Protein AF-A0A959YQP0-F1 (afdb_monomer_lite)

Radius of gyration: 31.9 Å; chains: 1; bounding box: 75×79×86 Å

pLDDT: mean 74.89, std 21.53, range [28.58, 96.56]

Secondary structure (DSSP, 8-state):
-------HHHHHHHHHHHHHHHHHHHHHHHHHHHHHHHHHS-------------------------PPPPPHHHHHHHHHHH-SS-EEHHHHHHHHHHHHGGG-S-HHHHHHHHHHHHHIIIIIS--EEEEEPSSSS-EEEEE----PPPPP-------------------PPP-PPPP-----PPP----HHHHHHHHHHHHHHH-S-EEHHHHHHHHHHHTT--GGGHHHHHHHHHHHHHHHHHTS--EEEE--TT--S-EEEEGGGEETTEEPGGG-

Foldseek 3Di:
DDDDDDDPVRVVVVVVVVVVVVVVVVVVVVVVVVVVVVVPDDDDDDDDDDDDDDDYDDDDDDDPPPDPQDQLLVQVVVVQVVDVFWDFLVRSLVVSCVVPVVPDPDPVVSSVSNVVSVCCVCPVVVQWDWDADPDPRHITIHGDPPDPDDDDDDDDDDDDDDDDDDDDDDDDDDDDDDDDDDPPDPPDPDDLVVLLVLVVVVCVVVLAWDFLVRSLVSQCVVVVHDPVCSVVSSVSNVVSVCCCVPPVVQWDWDDDPPDPGITIHGPVQADVNHGPPRHD

Structure (mmCIF, N/CA/C/O backbone):
data_AF-A0A959YQP0-F1
#
_entry.id   AF-A0A959YQP0-F1
#
loop_
_atom_site.group_PDB
_atom_site.id
_atom_site.type_symbol
_atom_site.label_atom_id
_atom_site.label_alt_id
_atom_site.label_comp_id
_atom_site.label_asym_id
_atom_site.label_entity_id
_atom_site.label_seq_id
_atom_site.pdbx_PDB_ins_code
_atom_site.Cartn_x
_atom_site.Cartn_y
_atom_site.Cartn_z
_atom_site.occupancy
_atom_site.B_iso_or_equiv
_atom_site.auth_seq_id
_atom_site.auth_comp_id
_atom_site.auth_asym_id
_atom_site.auth_atom_id
_atom_site.pdbx_PDB_model_num
ATOM 1 N N . MET A 1 1 ? -4.388 -31.056 -8.919 1.00 46.09 1 MET A N 1
ATOM 2 C CA . MET A 1 1 ? -3.897 -31.351 -7.556 1.00 46.09 1 MET A CA 1
ATOM 3 C C . MET A 1 1 ? -2.930 -32.517 -7.639 1.00 46.09 1 MET A C 1
ATOM 5 O O . MET A 1 1 ? -3.345 -33.623 -7.968 1.00 46.09 1 MET A O 1
ATOM 9 N N . THR A 1 2 ? -1.643 -32.263 -7.439 1.00 54.06 2 THR A N 1
ATOM 10 C CA . THR A 1 2 ? -0.598 -33.292 -7.420 1.00 54.06 2 THR A CA 1
ATOM 11 C C . THR A 1 2 ? -0.693 -34.077 -6.112 1.00 54.06 2 THR A C 1
ATOM 13 O O . THR A 1 2 ? -0.576 -33.514 -5.028 1.00 54.06 2 THR A O 1
ATOM 16 N N . LYS A 1 3 ? -0.967 -35.384 -6.201 1.00 70.00 3 LYS A N 1
ATOM 17 C CA . LYS A 1 3 ? -0.985 -36.275 -5.035 1.00 70.00 3 LYS A CA 1
ATOM 18 C C . LYS A 1 3 ? 0.458 -36.620 -4.674 1.00 70.00 3 LYS A C 1
ATOM 20 O O . LYS A 1 3 ? 1.098 -37.394 -5.382 1.00 70.00 3 LYS A O 1
ATOM 25 N N . VAL A 1 4 ? 0.968 -36.032 -3.596 1.00 76.56 4 VAL A N 1
ATOM 26 C CA . VAL A 1 4 ? 2.280 -36.386 -3.040 1.00 76.56 4 VAL A CA 1
ATOM 27 C C . VAL A 1 4 ? 2.153 -37.760 -2.380 1.00 76.56 4 VAL A C 1
ATOM 29 O O . VAL A 1 4 ? 1.367 -37.933 -1.451 1.00 76.56 4 VAL A O 1
ATOM 32 N N . LYS A 1 5 ? 2.883 -38.757 -2.889 1.00 83.00 5 LYS A N 1
ATOM 33 C CA . LYS A 1 5 ? 2.964 -40.084 -2.265 1.00 83.00 5 LYS A CA 1
ATOM 34 C C . LYS A 1 5 ? 4.008 -40.027 -1.152 1.00 83.00 5 LYS A C 1
ATOM 36 O O . LYS A 1 5 ? 5.199 -39.989 -1.436 1.00 83.00 5 LYS A O 1
ATOM 41 N N . LEU A 1 6 ? 3.550 -39.991 0.095 1.00 81.56 6 LEU A N 1
ATOM 42 C CA . LEU A 1 6 ? 4.410 -40.086 1.274 1.00 81.56 6 LEU A CA 1
ATOM 43 C C . LEU A 1 6 ? 4.666 -41.557 1.606 1.00 81.56 6 LEU A C 1
ATOM 45 O O . LEU A 1 6 ? 3.765 -42.390 1.479 1.00 81.56 6 LEU A O 1
ATOM 49 N N . SER A 1 7 ? 5.880 -41.881 2.050 1.00 91.38 7 SER A N 1
ATOM 50 C CA . SER A 1 7 ? 6.143 -43.196 2.640 1.00 91.38 7 SER A CA 1
ATOM 51 C C . SER A 1 7 ? 5.429 -43.327 3.998 1.00 91.38 7 SER A C 1
ATOM 53 O O . SER A 1 7 ? 5.182 -42.311 4.655 1.00 91.38 7 SER A O 1
ATOM 55 N N . PRO A 1 8 ? 5.125 -44.550 4.477 1.00 90.81 8 PRO A N 1
ATOM 56 C CA . PRO A 1 8 ? 4.506 -44.745 5.793 1.00 90.81 8 PRO A CA 1
ATOM 57 C C . PRO A 1 8 ? 5.284 -44.080 6.938 1.00 90.81 8 PRO A C 1
ATOM 59 O O . PRO A 1 8 ? 4.688 -43.527 7.857 1.00 90.81 8 PRO A O 1
ATOM 62 N N . ARG A 1 9 ? 6.620 -44.062 6.845 1.00 88.69 9 ARG A N 1
ATOM 63 C CA . ARG A 1 9 ? 7.496 -43.395 7.816 1.00 88.69 9 ARG A CA 1
ATOM 64 C C . ARG A 1 9 ? 7.352 -41.872 7.779 1.00 88.69 9 ARG A C 1
ATOM 66 O O . ARG A 1 9 ? 7.184 -41.258 8.825 1.00 88.69 9 ARG A O 1
ATOM 73 N N . GLN A 1 10 ? 7.336 -41.274 6.587 1.00 89.50 10 GLN A N 1
ATOM 74 C CA . GLN A 1 10 ? 7.118 -39.830 6.427 1.00 89.50 10 GLN A CA 1
ATOM 75 C C . GLN A 1 10 ? 5.719 -39.406 6.891 1.00 89.50 10 GLN A C 1
ATOM 77 O O . GLN A 1 10 ? 5.557 -38.340 7.477 1.00 89.50 10 GLN A O 1
ATOM 82 N N . ALA A 1 11 ? 4.706 -40.246 6.661 1.00 88.19 11 ALA A N 1
ATOM 83 C CA . ALA A 1 11 ? 3.356 -40.006 7.157 1.00 88.19 11 ALA A CA 1
ATOM 84 C C . ALA A 1 11 ? 3.299 -40.039 8.695 1.00 88.19 11 ALA A C 1
ATOM 86 O O . ALA A 1 11 ? 2.650 -39.184 9.295 1.00 88.19 11 ALA A O 1
ATOM 87 N N . ALA A 1 12 ? 4.008 -40.975 9.334 1.00 89.50 12 ALA A N 1
ATOM 88 C CA . ALA A 1 12 ? 4.099 -41.051 10.791 1.00 89.50 12 ALA A CA 1
ATOM 89 C C . ALA A 1 12 ? 4.830 -39.839 11.398 1.00 89.50 12 ALA A C 1
ATOM 91 O O . ALA A 1 12 ? 4.347 -39.263 12.371 1.00 89.50 12 ALA A O 1
ATOM 92 N N . GLU A 1 13 ? 5.944 -39.408 10.797 1.00 89.31 13 GLU A N 1
ATOM 93 C CA . GLU A 1 13 ? 6.697 -38.219 11.228 1.00 89.31 13 GLU A CA 1
ATOM 94 C C . GLU A 1 13 ? 5.856 -36.938 11.102 1.00 89.31 13 GLU A C 1
ATOM 96 O O . GLU A 1 13 ? 5.793 -36.141 12.039 1.00 89.31 13 GLU A O 1
ATOM 101 N N . LEU A 1 14 ? 5.132 -36.769 9.990 1.00 91.00 14 LEU A N 1
ATOM 102 C CA . LEU A 1 14 ? 4.211 -35.643 9.808 1.00 91.00 14 LEU A CA 1
ATOM 103 C C . LEU A 1 14 ? 3.050 -35.670 10.803 1.00 91.00 14 LEU A C 1
ATOM 105 O O . LEU A 1 14 ? 2.670 -34.622 11.322 1.00 91.00 14 LEU A O 1
ATOM 109 N N . ASN A 1 15 ? 2.499 -36.850 11.090 1.00 90.81 15 ASN A N 1
ATOM 110 C CA . ASN A 1 15 ? 1.431 -36.988 12.074 1.00 90.81 15 ASN A CA 1
ATOM 111 C C . ASN A 1 15 ? 1.923 -36.612 13.481 1.00 90.81 15 ASN A C 1
ATOM 113 O O . ASN A 1 15 ? 1.236 -35.900 14.208 1.00 90.81 15 ASN A O 1
ATOM 117 N N . LEU A 1 16 ? 3.142 -37.017 13.845 1.00 92.38 16 LEU A N 1
ATOM 118 C CA . LEU A 1 16 ? 3.750 -36.667 15.128 1.00 92.38 16 LEU A CA 1
ATOM 119 C C . LEU A 1 16 ? 4.012 -35.157 15.242 1.00 92.38 16 LEU A C 1
ATOM 121 O O . LEU A 1 16 ? 3.693 -34.559 16.269 1.00 92.38 16 LEU A O 1
ATOM 125 N N . LEU A 1 17 ? 4.522 -34.522 14.180 1.00 92.06 17 LEU A N 1
ATOM 126 C CA . LEU A 1 17 ? 4.681 -33.063 14.124 1.00 92.06 17 LEU A CA 1
ATOM 127 C C . LEU A 1 17 ? 3.339 -32.340 14.277 1.00 92.06 17 LEU A C 1
ATOM 129 O O . LEU A 1 17 ? 3.237 -31.383 15.043 1.00 92.06 17 LEU A O 1
ATOM 133 N N . TYR A 1 18 ? 2.304 -32.816 13.586 1.00 92.12 18 TYR A N 1
ATOM 134 C CA . TYR A 1 18 ? 0.964 -32.244 13.665 1.00 92.12 18 TYR A CA 1
ATOM 135 C C . TYR A 1 18 ? 0.373 -32.346 15.077 1.00 92.12 18 TYR A C 1
ATOM 137 O O . TYR A 1 18 ? -0.152 -31.361 15.597 1.00 92.12 18 TYR A O 1
ATOM 145 N N . LEU A 1 19 ? 0.499 -33.508 15.723 1.00 92.69 19 LEU A N 1
ATOM 146 C CA . LEU A 1 19 ? 0.028 -33.714 17.094 1.00 92.69 19 LEU A CA 1
ATOM 147 C C . LEU A 1 19 ? 0.756 -32.806 18.095 1.00 92.69 19 LEU A C 1
ATOM 149 O O . LEU A 1 19 ? 0.105 -32.215 18.954 1.00 92.69 19 LEU A O 1
ATOM 153 N N . ASN A 1 20 ? 2.070 -32.633 17.946 1.00 94.19 20 ASN A N 1
ATOM 154 C CA . ASN A 1 20 ? 2.861 -31.745 18.801 1.00 94.19 20 ASN A CA 1
ATOM 155 C C . ASN A 1 20 ? 2.442 -30.271 18.631 1.00 94.19 20 ASN A C 1
ATOM 157 O O . ASN A 1 20 ? 2.230 -29.557 19.610 1.00 94.19 20 ASN A O 1
ATOM 161 N N . GLU A 1 21 ? 2.231 -29.811 17.394 1.00 91.44 21 GLU A N 1
ATOM 162 C CA . GLU A 1 21 ? 1.725 -28.453 17.154 1.00 91.44 21 GLU A CA 1
ATOM 163 C C . GLU A 1 21 ? 0.310 -28.249 17.716 1.00 91.44 21 GLU A C 1
ATOM 165 O O . GLU A 1 21 ? 0.031 -27.209 18.319 1.00 91.44 21 GLU A O 1
ATOM 170 N N . LEU A 1 22 ? -0.574 -29.247 17.608 1.00 91.75 22 LEU A N 1
ATOM 171 C CA . LEU A 1 22 ? -1.891 -29.194 18.249 1.00 91.75 22 LEU A CA 1
ATOM 172 C C . LEU A 1 22 ? -1.794 -29.089 19.775 1.00 91.75 22 LEU A C 1
ATOM 174 O O . LEU A 1 22 ? -2.575 -28.358 20.388 1.00 91.75 22 LEU A O 1
ATOM 178 N N . GLU A 1 23 ? -0.850 -29.791 20.397 1.00 92.75 23 GLU A N 1
ATOM 179 C CA . GLU A 1 23 ? -0.632 -29.734 21.840 1.00 92.75 23 GLU A CA 1
ATOM 180 C C . GLU A 1 23 ? -0.117 -28.360 22.288 1.00 92.75 23 GLU A C 1
ATOM 182 O O . GLU A 1 23 ? -0.675 -27.774 23.218 1.00 92.75 23 GLU A O 1
ATOM 187 N N . LYS A 1 24 ? 0.842 -27.772 21.561 1.00 93.44 24 LYS A N 1
ATOM 188 C CA . LYS A 1 24 ? 1.303 -26.393 21.803 1.00 93.44 24 LYS A CA 1
ATOM 189 C C . LYS A 1 24 ? 0.168 -25.377 21.684 1.00 93.44 24 LYS A C 1
ATOM 191 O O . LYS A 1 24 ? 0.074 -24.455 22.494 1.00 93.44 24 LYS A O 1
ATOM 196 N N . ILE A 1 25 ? -0.703 -25.531 20.683 1.00 90.12 25 ILE A N 1
ATOM 197 C CA . ILE A 1 25 ? -1.878 -24.665 20.512 1.00 90.12 25 ILE A CA 1
ATOM 198 C C . ILE A 1 25 ? -2.820 -24.805 21.713 1.00 90.12 25 ILE A C 1
ATOM 200 O O . ILE A 1 25 ? -3.291 -23.792 22.233 1.00 90.12 25 ILE A O 1
ATOM 204 N N . ARG A 1 26 ? -3.062 -26.031 22.194 1.00 89.50 26 ARG A N 1
ATOM 205 C CA . ARG A 1 26 ? -3.888 -26.274 23.388 1.00 89.50 26 ARG A CA 1
ATOM 206 C C . ARG A 1 26 ? -3.289 -25.632 24.637 1.00 89.50 26 ARG A C 1
ATOM 208 O O . ARG A 1 26 ? -4.017 -24.933 25.339 1.00 89.50 26 ARG A O 1
ATOM 215 N N . GLN A 1 27 ? -1.988 -25.789 24.875 1.00 92.75 27 GLN A N 1
ATOM 216 C CA . GLN A 1 27 ? -1.296 -25.170 26.013 1.00 92.75 27 GLN A CA 1
ATOM 217 C C . GLN A 1 27 ? -1.427 -23.642 25.986 1.00 92.75 27 GLN A C 1
ATOM 219 O O . GLN A 1 27 ? -1.934 -23.051 26.938 1.00 92.75 27 GLN A O 1
ATOM 224 N N . ARG A 1 28 ? -1.116 -23.011 24.847 1.00 88.25 28 ARG A N 1
ATOM 225 C CA . ARG A 1 28 ? -1.279 -21.557 24.673 1.00 88.25 28 ARG A CA 1
ATOM 226 C C . ARG A 1 28 ? -2.721 -21.102 24.873 1.00 88.25 28 ARG A C 1
ATOM 228 O O . ARG A 1 28 ? -2.964 -20.051 25.457 1.00 88.25 28 ARG A O 1
ATOM 235 N N . SER A 1 29 ? -3.696 -21.878 24.398 1.00 88.75 29 SER A N 1
ATOM 236 C CA . SER A 1 29 ? -5.109 -21.544 24.598 1.00 88.75 29 SER A CA 1
ATOM 237 C C . SER A 1 29 ? -5.511 -21.589 26.076 1.00 88.75 29 SER A C 1
ATOM 239 O O . SER A 1 29 ? -6.259 -20.722 26.524 1.00 88.75 29 SER A O 1
ATOM 241 N N . ALA A 1 30 ? -4.973 -22.538 26.848 1.00 90.12 30 ALA A N 1
ATOM 242 C CA . ALA A 1 30 ? -5.218 -22.639 28.283 1.00 90.12 30 ALA A CA 1
ATOM 243 C C . ALA A 1 30 ? -4.594 -21.464 29.053 1.00 90.12 30 ALA A C 1
ATOM 245 O O . ALA A 1 30 ? -5.257 -20.888 29.915 1.00 90.12 30 ALA A O 1
ATOM 246 N N . GLU A 1 31 ? -3.373 -21.055 28.697 1.00 90.06 31 GLU A N 1
ATOM 247 C CA . GLU A 1 31 ? -2.713 -19.867 29.261 1.00 90.06 31 GLU A CA 1
ATOM 248 C C . GLU A 1 31 ? -3.530 -18.594 29.014 1.00 90.06 31 GLU A C 1
ATOM 250 O O . GLU A 1 31 ? -3.776 -17.818 29.935 1.00 90.06 31 GLU A O 1
ATOM 255 N N . ILE A 1 32 ? -4.020 -18.402 27.785 1.00 87.31 32 ILE A N 1
ATOM 256 C CA . ILE A 1 32 ? -4.859 -17.249 27.434 1.00 87.31 32 ILE A CA 1
ATOM 257 C C . ILE A 1 32 ? -6.153 -17.251 28.256 1.00 87.31 32 ILE A C 1
ATOM 259 O O . ILE A 1 32 ? -6.549 -16.207 28.767 1.00 87.31 32 ILE A O 1
ATOM 263 N N . ILE A 1 33 ? -6.806 -18.406 28.419 1.00 89.88 33 ILE A N 1
ATOM 264 C CA . ILE A 1 33 ? -8.021 -18.520 29.240 1.00 89.88 33 ILE A CA 1
ATOM 265 C C . ILE A 1 33 ? -7.721 -18.204 30.710 1.00 89.88 33 ILE A C 1
ATOM 267 O O . ILE A 1 33 ? -8.518 -17.524 31.353 1.00 89.88 33 ILE A O 1
ATOM 271 N N . ALA A 1 34 ? -6.588 -18.664 31.246 1.00 89.31 34 ALA A N 1
ATOM 272 C CA . ALA A 1 34 ? -6.176 -18.357 32.613 1.00 89.31 34 ALA A CA 1
ATOM 273 C C . ALA A 1 34 ? -5.939 -16.849 32.810 1.00 89.31 34 ALA A C 1
ATOM 275 O O . ALA A 1 34 ? -6.445 -16.276 33.773 1.00 89.31 34 ALA A O 1
ATOM 276 N N . LEU A 1 35 ? -5.259 -16.192 31.864 1.00 87.75 35 LEU A N 1
ATOM 277 C CA . LEU A 1 35 ? -5.059 -14.740 31.877 1.00 87.75 35 LEU A CA 1
ATOM 278 C C . LEU A 1 35 ? -6.383 -13.975 31.785 1.00 87.75 35 LEU A C 1
ATOM 280 O O . LEU A 1 35 ? -6.577 -12.997 32.500 1.00 87.75 35 LEU A O 1
ATOM 284 N N . LEU A 1 36 ? -7.313 -14.429 30.942 1.00 83.88 36 LEU A N 1
ATOM 285 C CA . LEU A 1 36 ? -8.637 -13.817 30.839 1.00 83.88 36 LEU A CA 1
ATOM 286 C C . LEU A 1 36 ? -9.432 -13.966 32.138 1.00 83.88 36 LEU A C 1
ATOM 288 O O . LEU A 1 36 ? -10.041 -12.998 32.569 1.00 83.88 36 LEU A O 1
ATOM 292 N N . LYS A 1 37 ? -9.379 -15.128 32.800 1.00 86.69 37 LYS A N 1
ATOM 293 C CA . LYS A 1 37 ? -10.016 -15.324 34.112 1.00 86.69 37 LYS A CA 1
ATOM 294 C C . LYS A 1 37 ? -9.414 -14.437 35.199 1.00 86.69 37 LYS A C 1
ATOM 296 O O . LYS A 1 37 ? -10.161 -13.925 36.021 1.00 86.69 37 LYS A O 1
ATOM 301 N N . ALA A 1 38 ? -8.096 -14.241 35.195 1.00 83.69 38 ALA A N 1
ATOM 302 C CA . ALA A 1 38 ? -7.434 -13.334 36.132 1.00 83.69 38 ALA A CA 1
ATOM 303 C C . ALA A 1 38 ? -7.852 -11.868 35.920 1.00 83.69 38 ALA A C 1
ATOM 305 O O . ALA A 1 38 ? -7.917 -11.104 36.874 1.00 83.69 38 ALA A O 1
ATOM 306 N N . LEU A 1 39 ? -8.165 -11.481 34.680 1.00 80.50 39 LEU A N 1
ATOM 307 C CA . LEU A 1 39 ? -8.669 -10.144 34.351 1.00 80.50 39 LEU A CA 1
ATOM 308 C C . LEU A 1 39 ? -10.169 -9.963 34.640 1.00 80.50 39 LEU A C 1
ATOM 310 O O . LEU A 1 39 ? -10.617 -8.828 34.766 1.00 80.50 39 LEU A O 1
ATOM 314 N N . ASP A 1 40 ? -10.932 -11.057 34.705 1.00 69.00 40 ASP A N 1
ATOM 315 C CA . ASP A 1 40 ? -12.388 -11.062 34.922 1.00 69.00 40 ASP A CA 1
ATOM 316 C C . ASP A 1 40 ? -12.770 -11.244 36.404 1.00 69.00 40 ASP A C 1
ATOM 318 O O . ASP A 1 40 ? -13.951 -11.224 36.749 1.00 69.00 40 ASP A O 1
ATOM 322 N N . GLN A 1 41 ? -11.790 -11.410 37.302 1.00 60.47 41 GLN A N 1
ATOM 323 C CA . GLN A 1 41 ? -12.034 -11.307 38.740 1.00 60.47 41 GLN A CA 1
ATOM 324 C C . GLN A 1 41 ? -12.187 -9.823 39.124 1.00 60.47 41 GLN A C 1
ATOM 326 O O . GLN A 1 41 ? -11.233 -9.058 38.958 1.00 60.47 41 GLN A O 1
ATOM 331 N N . PRO A 1 42 ? -13.356 -9.384 39.634 1.00 51.00 42 PRO A N 1
ATOM 332 C CA . PRO A 1 42 ? -13.461 -8.084 40.280 1.00 51.00 42 PRO A CA 1
ATOM 333 C C . PRO A 1 42 ? -12.549 -8.102 41.509 1.00 51.00 42 PRO A C 1
ATOM 335 O O . PRO A 1 42 ? -12.660 -8.989 42.352 1.00 51.00 42 PRO A O 1
ATOM 338 N N . GLY A 1 43 ? -11.602 -7.166 41.566 1.00 47.97 43 GLY A N 1
ATOM 339 C CA . GLY A 1 43 ? -10.727 -7.008 42.719 1.00 47.97 43 GLY A CA 1
ATOM 340 C C . GLY A 1 43 ? -11.532 -6.544 43.924 1.00 47.97 43 GLY A C 1
ATOM 341 O O . GLY A 1 43 ? -11.811 -5.353 44.034 1.00 47.97 43 GLY A O 1
ATOM 342 N N . ASP A 1 44 ? -11.882 -7.482 44.798 1.00 41.16 44 ASP A N 1
ATOM 343 C CA . ASP A 1 44 ? -12.169 -7.200 46.199 1.00 41.16 44 ASP A CA 1
ATOM 344 C C . ASP A 1 44 ? -10.886 -7.397 47.017 1.00 41.16 44 ASP A C 1
ATOM 346 O O . ASP A 1 44 ? -10.122 -8.343 46.813 1.00 41.16 44 ASP A O 1
ATOM 350 N N . ASP A 1 45 ? -10.701 -6.458 47.940 1.00 41.78 45 ASP A N 1
ATOM 351 C CA . ASP A 1 45 ? -9.779 -6.448 49.073 1.00 41.78 45 ASP A CA 1
ATOM 352 C C . ASP A 1 45 ? -8.287 -6.189 48.814 1.00 41.78 45 ASP A C 1
ATOM 354 O O . ASP A 1 45 ? -7.452 -7.086 48.751 1.00 41.78 45 ASP A O 1
ATOM 358 N N . GLN A 1 46 ? -7.935 -4.899 48.863 1.00 37.47 46 GLN A N 1
ATOM 359 C CA . GLN A 1 46 ? -6.964 -4.422 49.858 1.00 37.47 46 GLN A CA 1
ATOM 360 C C . GLN A 1 46 ? -7.325 -2.992 50.293 1.00 37.47 46 GLN A C 1
ATOM 362 O O . GLN A 1 46 ? -6.857 -1.997 49.742 1.00 37.47 46 GLN A O 1
ATOM 367 N N . ALA A 1 47 ? -8.197 -2.910 51.298 1.00 41.94 47 ALA A N 1
ATOM 368 C CA . ALA A 1 47 ? -8.412 -1.728 52.117 1.00 41.94 47 ALA A CA 1
ATOM 369 C C . ALA A 1 47 ? -7.950 -2.046 53.543 1.00 41.94 47 ALA A C 1
ATOM 371 O O . ALA A 1 47 ? -8.578 -2.851 54.213 1.00 41.94 47 ALA A O 1
ATOM 372 N N . GLU A 1 48 ? -6.849 -1.425 53.970 1.00 36.69 48 GLU A N 1
ATOM 373 C CA . GLU A 1 48 ? -6.394 -1.202 55.355 1.00 36.69 48 GLU A CA 1
ATOM 374 C C . GLU A 1 48 ? -5.012 -0.520 55.248 1.00 36.69 48 GLU A C 1
ATOM 376 O O . GLU A 1 48 ? -4.186 -0.951 54.455 1.00 36.69 48 GLU A O 1
ATOM 381 N N . SER A 1 49 ? -4.607 0.520 55.976 1.00 39.28 49 SER A N 1
ATOM 382 C CA . SER A 1 49 ? -5.202 1.458 56.934 1.00 39.28 49 SER A CA 1
ATOM 383 C C . SER A 1 49 ? -4.117 2.520 57.272 1.00 39.28 49 SER A C 1
ATOM 385 O O . SER A 1 49 ? -2.979 2.377 56.829 1.00 39.28 49 SER A O 1
ATOM 387 N N . LEU A 1 50 ? -4.474 3.520 58.105 1.00 33.91 50 LEU A N 1
ATOM 388 C CA . LEU A 1 50 ? -3.678 4.601 58.755 1.00 33.91 50 LEU A CA 1
ATOM 389 C C . LEU A 1 50 ? -3.660 5.959 58.006 1.00 33.91 50 LEU A C 1
ATOM 391 O O . LEU A 1 50 ? -2.982 6.116 57.001 1.00 33.91 50 LEU A O 1
ATOM 395 N N . ALA A 1 51 ? -4.529 6.934 58.342 1.00 35.94 51 ALA A N 1
ATOM 396 C CA . ALA A 1 51 ? -4.510 7.850 59.516 1.00 35.94 51 ALA A CA 1
ATOM 397 C C . ALA A 1 51 ? -3.271 8.784 59.508 1.00 35.94 51 ALA A C 1
ATOM 399 O O . ALA A 1 51 ? -2.169 8.289 59.352 1.00 35.94 51 ALA A O 1
ATOM 400 N N . GLN A 1 52 ? -3.303 10.113 59.696 1.00 37.44 52 GLN A N 1
ATOM 401 C CA . GLN A 1 52 ? -4.277 11.086 60.214 1.00 37.44 52 GLN A CA 1
ATOM 402 C C . GLN A 1 52 ? -3.775 12.525 59.888 1.00 37.44 52 GLN A C 1
ATOM 404 O O . GLN A 1 52 ? -2.573 12.729 59.797 1.00 37.44 52 GLN A O 1
ATOM 409 N N . LYS A 1 53 ? -4.726 13.475 59.777 1.00 36.03 53 LYS A N 1
ATOM 410 C CA . LYS A 1 53 ? -4.720 14.929 60.114 1.00 36.03 53 LYS A CA 1
ATOM 411 C C . LYS A 1 53 ? -3.479 15.820 59.865 1.00 36.03 53 LYS A C 1
ATOM 413 O O . LYS A 1 53 ? -2.440 15.609 60.465 1.00 36.03 53 LYS A O 1
ATOM 418 N N . ASP A 1 54 ? -3.695 16.948 59.171 1.00 31.97 54 ASP A N 1
ATOM 419 C CA . ASP A 1 54 ? -3.793 18.276 59.819 1.00 31.97 54 ASP A CA 1
ATOM 420 C C . ASP A 1 54 ? -4.408 19.354 58.895 1.00 31.97 54 ASP A C 1
ATOM 422 O O . ASP A 1 54 ? -4.407 19.234 57.670 1.00 31.97 54 ASP A O 1
ATOM 426 N N . GLU A 1 55 ? -5.043 20.357 59.511 1.00 34.81 55 GLU A N 1
ATOM 427 C CA . GLU A 1 55 ? -5.955 21.351 58.923 1.00 34.81 55 GLU A CA 1
ATOM 428 C C . GLU A 1 55 ? -5.283 22.597 58.295 1.00 34.81 55 GLU A C 1
ATOM 430 O O . GLU A 1 55 ? -4.462 23.239 58.936 1.00 34.81 55 GLU A O 1
ATOM 435 N N . LYS A 1 56 ? -5.849 23.020 57.141 1.00 35.09 56 LYS A N 1
ATOM 436 C CA . LYS A 1 56 ? -6.169 24.406 56.678 1.00 35.09 56 LYS A CA 1
ATOM 437 C C . LYS A 1 56 ? -5.046 25.447 56.441 1.00 35.09 56 LYS A C 1
ATOM 439 O O . LYS A 1 56 ? -3.986 25.387 57.041 1.00 35.09 56 LYS A O 1
ATOM 444 N N . PRO A 1 57 ? -5.361 26.570 55.751 1.00 49.09 57 PRO A N 1
ATOM 445 C CA . PRO A 1 57 ? -6.221 26.767 54.568 1.00 49.09 57 PRO A CA 1
ATOM 446 C C . PRO A 1 57 ? -5.497 27.619 53.491 1.00 49.09 57 PRO A C 1
ATOM 448 O O . PRO A 1 57 ? -4.549 28.312 53.826 1.00 49.09 57 PRO A O 1
ATOM 451 N N . SER A 1 58 ? -5.960 27.647 52.234 1.00 28.58 58 SER A N 1
ATOM 452 C CA . SER A 1 58 ? -5.934 28.841 51.352 1.00 28.58 58 SER A CA 1
ATOM 453 C C . SER A 1 58 ? -6.184 28.462 49.890 1.00 28.58 58 SER A C 1
ATOM 455 O O . SER A 1 58 ? -5.654 27.477 49.397 1.00 28.58 58 SER A O 1
ATOM 457 N N . GLU A 1 59 ? -6.950 29.330 49.235 1.00 35.69 59 GLU A N 1
ATOM 458 C CA . GLU A 1 59 ? -7.079 29.534 47.793 1.00 35.69 59 GLU A CA 1
ATOM 459 C C . GLU A 1 59 ? -7.884 28.537 46.950 1.00 35.69 59 GLU A C 1
ATOM 461 O O . GLU A 1 59 ? -7.588 27.364 46.754 1.00 35.69 59 GLU A O 1
ATOM 466 N N . THR A 1 60 ? -8.955 29.117 46.415 1.00 37.19 60 THR A N 1
ATOM 467 C CA . THR A 1 60 ? -9.873 28.661 45.383 1.00 37.19 60 THR A CA 1
ATOM 468 C C . THR A 1 60 ? -9.116 28.274 44.110 1.00 37.19 60 THR A C 1
ATOM 470 O O . THR A 1 60 ? -9.082 29.015 43.131 1.00 37.19 60 THR A O 1
ATOM 473 N N . GLU A 1 61 ? -8.504 27.097 44.109 1.00 35.91 61 GLU A N 1
ATOM 474 C CA . GLU A 1 61 ? -7.980 26.479 42.902 1.00 35.91 61 GLU A CA 1
ATOM 475 C C . GLU A 1 61 ? -9.070 25.588 42.303 1.00 35.91 61 GLU A C 1
ATOM 477 O O . GLU A 1 61 ? -9.617 24.689 42.946 1.00 35.91 61 GLU A O 1
ATOM 482 N N . ILE A 1 62 ? -9.444 25.904 41.064 1.00 39.53 62 ILE A N 1
ATOM 483 C CA . ILE A 1 62 ? -10.366 25.127 40.242 1.00 39.53 62 ILE A CA 1
ATOM 484 C C . ILE A 1 62 ? -9.845 23.690 40.227 1.00 39.53 62 ILE A C 1
ATOM 486 O O . ILE A 1 62 ? -8.829 23.406 39.595 1.00 39.53 62 ILE A O 1
ATOM 490 N N . GLN A 1 63 ? -10.526 22.793 40.944 1.00 33.47 63 GLN A N 1
ATOM 491 C CA . GLN A 1 63 ? -10.225 21.370 40.922 1.00 33.47 63 GLN A CA 1
ATOM 492 C C . GLN A 1 63 ? -10.396 20.869 39.482 1.00 33.47 63 GLN A C 1
ATOM 494 O O . GLN A 1 63 ? -11.509 20.578 39.039 1.00 33.47 63 GLN A O 1
ATOM 499 N N . GLU A 1 64 ? -9.285 20.744 38.748 1.00 44.88 64 GLU A N 1
ATOM 500 C CA . GLU A 1 64 ? -9.149 19.734 37.703 1.00 44.88 64 GLU A CA 1
ATOM 501 C C . GLU A 1 64 ? -9.404 18.392 38.397 1.00 44.88 64 GLU A C 1
ATOM 503 O O . GLU A 1 64 ? -8.500 17.769 38.957 1.00 44.88 64 GLU A O 1
ATOM 508 N N . GLN A 1 65 ? -10.670 17.963 38.416 1.00 40.44 65 GLN A N 1
ATOM 509 C CA . GLN A 1 65 ? -11.013 16.583 38.705 1.00 40.44 65 GLN A CA 1
ATOM 510 C C . GLN A 1 65 ? -10.161 15.734 37.762 1.00 40.44 65 GLN A C 1
ATOM 512 O O . GLN A 1 65 ? -10.395 15.723 36.549 1.00 40.44 65 GLN A O 1
ATOM 517 N N . LYS A 1 66 ? -9.160 15.042 38.320 1.00 44.22 66 LYS A N 1
ATOM 518 C CA . LYS A 1 66 ? -8.452 13.936 37.671 1.00 44.22 66 LYS A CA 1
ATOM 519 C C . LYS A 1 66 ? -9.467 12.819 37.445 1.00 44.22 66 LYS A C 1
ATOM 521 O O . LYS A 1 66 ? -9.506 11.828 38.162 1.00 44.22 66 LYS A O 1
ATOM 526 N N . THR A 1 67 ? -10.349 13.034 36.481 1.00 52.72 67 THR A N 1
ATOM 527 C CA . THR A 1 67 ? -11.205 12.000 35.935 1.00 52.72 67 THR A CA 1
ATOM 528 C C . THR A 1 67 ? -10.287 11.086 35.151 1.00 52.72 67 THR A C 1
ATOM 530 O O . THR A 1 67 ? -9.562 11.528 34.254 1.00 52.72 67 THR A O 1
ATOM 533 N N . GLU A 1 68 ? -10.253 9.816 35.544 1.00 58.88 68 GLU A N 1
ATOM 534 C CA . GLU A 1 68 ? -9.622 8.788 34.732 1.00 58.88 68 GLU A CA 1
ATOM 535 C C . GLU A 1 68 ? -10.123 8.918 33.290 1.00 58.88 68 GLU A C 1
ATOM 537 O O . GLU A 1 68 ? -11.302 9.226 33.063 1.00 58.88 68 GLU A O 1
ATOM 542 N N . PRO A 1 69 ? -9.238 8.743 32.298 1.00 64.06 69 PRO A N 1
ATOM 543 C CA . PRO A 1 69 ? -9.629 8.924 30.917 1.00 64.06 69 PRO A CA 1
ATOM 544 C C . PRO A 1 69 ? -10.763 7.938 30.584 1.00 64.06 69 PRO A C 1
ATOM 546 O O . PRO A 1 69 ? -10.596 6.728 30.776 1.00 64.06 69 PRO A O 1
ATOM 549 N N . PRO A 1 70 ? -11.919 8.420 30.088 1.00 72.75 70 PRO A N 1
ATOM 550 C CA . PRO A 1 70 ? -13.056 7.559 29.806 1.00 72.75 70 PRO A CA 1
ATOM 551 C C . PRO A 1 70 ? -12.674 6.511 28.763 1.00 72.75 70 PRO A C 1
ATOM 553 O O . PRO A 1 70 ? -11.877 6.766 27.852 1.00 72.75 70 PRO A O 1
ATOM 556 N N . LYS A 1 71 ? -13.287 5.326 28.849 1.00 83.69 71 LYS A N 1
ATOM 557 C CA . LYS A 1 71 ? -13.079 4.275 27.848 1.00 83.69 71 LYS A CA 1
ATOM 558 C C . LYS A 1 71 ? -13.385 4.840 26.460 1.00 83.69 71 LYS A C 1
ATOM 560 O O . LYS A 1 71 ? -14.393 5.515 26.253 1.00 83.69 71 LYS A O 1
ATOM 565 N N . TRP A 1 72 ? -12.546 4.503 25.476 1.00 85.38 72 TRP A N 1
ATOM 566 C CA . TRP A 1 72 ? -12.661 5.015 24.103 1.00 85.38 72 TRP A CA 1
ATOM 567 C C . TRP A 1 72 ? -14.082 4.933 23.529 1.00 85.38 72 TRP A C 1
ATOM 569 O O . TRP A 1 72 ? -14.518 5.858 22.851 1.00 85.38 72 TRP A O 1
ATOM 579 N N . GLY A 1 73 ? -14.816 3.851 23.811 1.00 84.69 73 GLY A N 1
ATOM 580 C CA . GLY A 1 73 ? -16.194 3.681 23.347 1.00 84.69 73 GLY A CA 1
ATOM 581 C C . GLY A 1 73 ? -17.158 4.752 23.871 1.00 84.69 73 GLY A C 1
ATOM 582 O O . GLY A 1 73 ? -17.929 5.309 23.094 1.00 84.69 73 GLY A O 1
ATOM 583 N N . GLU A 1 74 ? -17.087 5.076 25.161 1.00 85.25 74 GLU A N 1
ATOM 584 C CA . GLU A 1 74 ? -17.926 6.102 25.797 1.00 85.25 74 GLU A CA 1
ATOM 585 C C . GLU A 1 74 ? -17.579 7.489 25.265 1.00 85.25 74 GLU A C 1
ATOM 587 O O . GLU A 1 74 ? -18.465 8.262 24.896 1.00 85.25 74 GLU A O 1
ATOM 592 N N . TYR A 1 75 ? -16.281 7.763 25.123 1.00 87.75 75 TYR A N 1
ATOM 593 C CA . TYR A 1 75 ? -15.808 9.024 24.573 1.00 87.75 75 TYR A CA 1
ATOM 594 C C . TYR A 1 75 ? -16.281 9.256 23.134 1.00 87.75 75 TYR A C 1
ATOM 596 O O . TYR A 1 75 ? -16.762 10.337 22.801 1.00 87.75 75 TYR A O 1
ATOM 604 N N . ILE A 1 76 ? -16.181 8.237 22.273 1.00 86.44 76 ILE A N 1
ATOM 605 C CA . ILE A 1 76 ? -16.648 8.321 20.883 1.00 86.44 76 ILE A CA 1
ATOM 606 C C . ILE A 1 76 ? -18.143 8.644 20.847 1.00 86.44 76 ILE A C 1
ATOM 608 O O . ILE A 1 76 ? -18.555 9.512 20.080 1.00 86.44 76 ILE A O 1
ATOM 612 N N . MET A 1 77 ? -18.949 7.977 21.677 1.00 87.31 77 MET A N 1
ATOM 613 C CA . MET A 1 77 ? -20.392 8.214 21.732 1.00 87.31 77 MET A CA 1
ATOM 614 C C . MET A 1 77 ? -20.719 9.624 22.223 1.00 87.31 77 MET A C 1
ATOM 616 O O . MET A 1 77 ? -21.527 10.306 21.595 1.00 87.31 77 MET A O 1
ATOM 620 N N . LYS A 1 78 ? -20.052 10.098 23.283 1.00 87.56 78 LYS A N 1
ATOM 621 C CA . LYS A 1 78 ? -20.182 11.478 23.772 1.00 87.56 78 LYS A CA 1
ATOM 622 C C . LYS A 1 78 ? -19.842 12.487 22.673 1.00 87.56 78 LYS A C 1
ATOM 624 O O . LYS A 1 78 ? -20.662 13.337 22.338 1.00 87.56 78 LYS A O 1
ATOM 629 N N . LEU A 1 79 ? -18.681 12.330 22.039 1.00 87.69 79 LEU A N 1
ATOM 630 C CA . LEU A 1 79 ? -18.203 13.237 20.998 1.00 87.69 79 LEU A CA 1
ATOM 631 C C . LEU A 1 79 ? -19.126 13.260 19.771 1.00 87.69 79 LEU A C 1
ATOM 633 O O . LEU A 1 79 ? -19.334 14.320 19.181 1.00 87.69 79 LEU A O 1
ATOM 637 N N . LEU A 1 80 ? -19.661 12.108 19.355 1.00 86.50 80 LEU A N 1
ATOM 638 C CA . LEU A 1 80 ? -20.589 12.032 18.225 1.00 86.50 80 LEU A CA 1
ATOM 639 C C . LEU A 1 80 ? -21.993 12.550 18.579 1.00 86.50 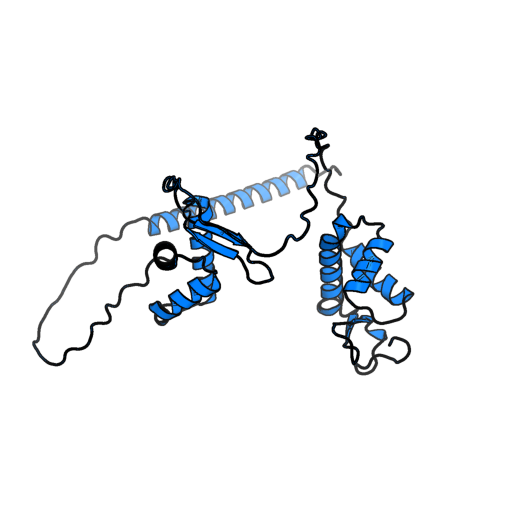80 LEU A C 1
ATOM 641 O O . LEU A 1 80 ? -22.660 13.075 17.692 1.00 86.50 80 LEU A O 1
ATOM 645 N N . ASN A 1 81 ? -22.427 12.448 19.840 1.00 85.38 81 ASN A N 1
ATOM 646 C CA . ASN A 1 81 ? -23.670 13.065 20.319 1.00 85.38 81 ASN A CA 1
ATOM 647 C C . ASN A 1 81 ? -23.556 14.597 20.332 1.00 85.38 81 ASN A C 1
ATOM 649 O O . ASN A 1 81 ? -24.443 15.292 19.842 1.00 85.38 81 ASN A O 1
ATOM 653 N N . GLU A 1 82 ? -22.440 15.129 20.835 1.00 83.81 82 GLU A N 1
ATOM 654 C CA . GLU A 1 82 ? -22.173 16.573 20.861 1.00 83.81 82 GLU A CA 1
ATOM 655 C C . GLU A 1 82 ? -22.004 17.145 19.449 1.00 83.81 82 GLU A C 1
ATOM 657 O O . GLU A 1 82 ? -22.475 18.239 19.123 1.00 83.81 82 GLU A O 1
ATOM 662 N N . ARG A 1 83 ? -21.331 16.399 18.569 1.00 77.00 83 ARG A N 1
ATOM 663 C CA . ARG A 1 83 ? -21.107 16.803 17.184 1.00 77.00 83 ARG A CA 1
ATOM 664 C C . ARG A 1 83 ? -22.185 16.198 16.296 1.00 77.00 83 ARG A C 1
ATOM 666 O O . ARG A 1 83 ? -21.986 15.156 15.688 1.00 77.00 83 ARG A O 1
ATOM 673 N N . GLN A 1 84 ? -23.249 16.964 16.052 1.00 68.06 84 GLN A N 1
ATOM 674 C CA . GLN A 1 84 ? -24.287 16.660 15.043 1.00 68.06 84 GLN A CA 1
ATOM 675 C C . GLN A 1 84 ? -23.741 16.400 13.615 1.00 68.06 84 GLN A C 1
ATOM 677 O O . GLN A 1 84 ? -24.477 16.017 12.705 1.00 68.06 84 GLN A O 1
ATOM 682 N N . ARG A 1 85 ? -22.444 16.636 13.374 1.00 77.38 85 ARG A N 1
ATOM 683 C CA . ARG A 1 85 ? -21.744 16.373 12.114 1.00 77.38 85 ARG A CA 1
ATOM 684 C C . ARG A 1 85 ? -20.786 15.203 12.278 1.00 77.38 85 ARG A C 1
ATOM 686 O O . ARG A 1 85 ? -20.023 15.153 13.233 1.00 77.38 85 ARG A O 1
ATOM 693 N N . GLY A 1 86 ? -20.737 14.345 11.261 1.00 82.81 86 GLY A N 1
ATOM 694 C CA . GLY A 1 86 ? -19.809 13.216 11.251 1.00 82.81 86 GLY A CA 1
ATOM 695 C C . GLY A 1 86 ? -18.340 13.597 11.407 1.00 82.81 86 GLY A C 1
ATOM 696 O O . GLY A 1 86 ? -17.874 14.591 10.842 1.00 82.81 86 GLY A O 1
ATOM 697 N N . VAL A 1 87 ? -17.615 12.756 12.137 1.00 87.12 87 VAL A N 1
ATOM 698 C CA . VAL A 1 87 ? -16.250 12.996 12.607 1.00 87.12 87 VAL A CA 1
ATOM 699 C C . VAL A 1 87 ? -15.314 11.919 12.055 1.00 87.12 87 VAL A C 1
ATOM 701 O O . VAL A 1 87 ? -15.682 10.758 11.906 1.00 87.12 87 VAL A O 1
ATOM 704 N N . THR A 1 88 ? -14.088 12.296 11.702 1.00 87.56 88 THR A N 1
ATOM 705 C CA . THR A 1 88 ? -13.055 11.351 11.232 1.00 87.56 88 THR A CA 1
ATOM 706 C C . THR A 1 88 ? -12.251 10.768 12.393 1.00 87.56 88 THR A C 1
ATOM 708 O O . THR A 1 88 ? -12.091 11.431 13.414 1.00 87.56 88 THR A O 1
ATOM 711 N N . VAL A 1 89 ? -11.638 9.590 12.209 1.00 86.69 89 VAL A N 1
ATOM 712 C CA . VAL A 1 89 ? -10.760 8.957 13.224 1.00 86.69 89 VAL A CA 1
ATOM 713 C C . VAL A 1 89 ? -9.715 9.933 13.766 1.00 86.69 89 VAL A C 1
ATOM 715 O O . VAL A 1 89 ? -9.540 10.059 14.971 1.00 86.69 89 VAL A O 1
ATOM 718 N N . SER A 1 90 ? -9.051 10.682 12.880 1.00 85.81 90 SER A N 1
ATOM 719 C CA . SER A 1 90 ? -8.033 11.653 13.289 1.00 85.81 90 SER A CA 1
ATOM 720 C C . SER A 1 90 ? -8.594 12.800 14.127 1.00 85.81 90 SER A C 1
ATOM 722 O O . SER A 1 90 ? -7.876 13.335 14.961 1.00 85.81 90 SER A O 1
ATOM 724 N N . GLN A 1 91 ? -9.844 13.208 13.902 1.00 86.75 91 GLN A N 1
ATOM 725 C CA . GLN A 1 91 ? -10.487 14.239 14.717 1.00 86.75 91 GLN A CA 1
ATOM 726 C C . GLN A 1 91 ? -10.867 13.694 16.092 1.00 86.75 91 GLN A C 1
ATOM 728 O O . GLN A 1 91 ? -10.613 14.379 17.072 1.00 86.75 91 GLN A O 1
ATOM 733 N N . ILE A 1 92 ? -11.388 12.464 16.163 1.00 87.06 92 ILE A N 1
ATOM 734 C CA . ILE A 1 92 ? -11.682 11.787 17.435 1.00 87.06 92 ILE A CA 1
ATOM 735 C C . ILE A 1 92 ? -10.401 11.674 18.267 1.00 87.06 92 ILE A C 1
ATOM 737 O O . ILE A 1 92 ? -10.366 12.105 19.413 1.00 87.06 92 ILE A O 1
ATOM 741 N N . TYR A 1 93 ? -9.323 11.181 17.652 1.00 87.75 93 TYR A N 1
ATOM 742 C CA . TYR A 1 93 ? -8.022 11.034 18.298 1.00 87.75 93 TYR A CA 1
ATOM 743 C C . TYR A 1 93 ? -7.468 12.367 18.819 1.00 87.75 93 TYR A C 1
ATOM 745 O O . TYR A 1 93 ? -7.046 12.464 19.967 1.00 87.75 93 TYR A O 1
ATOM 753 N N . LYS A 1 94 ? -7.502 13.419 17.989 1.00 88.06 94 LYS A N 1
ATOM 754 C CA . LYS A 1 94 ? -7.019 14.752 18.379 1.00 88.06 94 LYS A CA 1
ATOM 755 C C . LYS A 1 94 ? -7.852 15.379 19.493 1.00 88.06 94 LYS A C 1
ATOM 757 O O . LYS A 1 94 ? -7.274 16.024 20.356 1.00 88.06 94 LYS A O 1
ATOM 762 N N . SER A 1 95 ? -9.174 15.213 19.464 1.00 86.81 95 SER A N 1
ATOM 763 C CA . SER A 1 95 ? -10.056 15.684 20.536 1.00 86.81 95 SER A CA 1
ATOM 764 C C . SER A 1 95 ? -9.748 14.969 21.850 1.00 86.81 95 SER A C 1
ATOM 766 O O . SER A 1 95 ? -9.526 15.635 22.854 1.00 86.81 95 SER A O 1
ATOM 768 N N . TYR A 1 96 ? -9.583 13.646 21.807 1.00 84.81 96 TYR A N 1
ATOM 769 C CA . TYR A 1 96 ? -9.260 12.855 22.990 1.00 84.81 96 TYR A CA 1
ATOM 770 C C . TYR A 1 96 ? -7.909 13.229 23.607 1.00 84.81 96 TYR A C 1
ATOM 772 O O . TYR A 1 96 ? -7.824 13.426 24.809 1.00 84.81 96 TYR A O 1
ATOM 780 N N . ILE A 1 97 ? -6.849 13.395 22.806 1.00 84.62 97 ILE A N 1
ATOM 781 C CA . ILE A 1 97 ? -5.548 13.850 23.333 1.00 84.62 97 ILE A CA 1
ATOM 782 C C . ILE A 1 97 ? -5.631 15.279 23.864 1.00 84.62 97 ILE A C 1
ATOM 784 O O . ILE A 1 97 ? -4.979 15.606 24.847 1.00 84.62 97 ILE A O 1
ATOM 788 N N . LYS A 1 98 ? -6.408 16.156 23.223 1.00 85.06 98 LYS A N 1
ATOM 789 C CA . LYS A 1 98 ? -6.551 17.528 23.713 1.00 85.06 98 LYS A CA 1
ATOM 790 C C . LYS A 1 98 ? -7.153 17.555 25.123 1.00 85.06 98 LYS A C 1
ATOM 792 O O . LYS A 1 98 ? -6.774 18.411 25.910 1.00 85.06 98 LYS A O 1
ATOM 797 N N . GLU A 1 99 ? -8.065 16.632 25.417 1.00 82.38 99 GLU A N 1
ATOM 798 C CA . GLU A 1 99 ? -8.790 16.564 26.690 1.00 82.38 99 GLU A CA 1
ATOM 799 C C . GLU A 1 99 ? -8.097 15.662 27.731 1.00 82.38 99 GLU A C 1
ATOM 801 O O . GLU A 1 99 ? -8.113 15.985 28.912 1.00 82.38 99 GLU A O 1
ATOM 806 N N . TYR A 1 100 ? -7.424 14.586 27.306 1.00 80.69 100 TYR A N 1
ATOM 807 C CA . TYR A 1 100 ? -6.875 13.535 28.184 1.00 80.69 100 TYR A CA 1
ATOM 808 C C . TYR A 1 100 ? -5.405 13.174 27.895 1.00 80.69 100 TYR A C 1
ATOM 810 O O . TYR A 1 100 ? -4.877 12.181 28.396 1.00 80.69 100 TYR A O 1
ATOM 818 N N . GLY A 1 101 ? -4.713 13.957 27.065 1.00 67.44 101 GLY A N 1
ATOM 819 C CA . GLY A 1 101 ? -3.393 13.628 26.513 1.00 67.44 101 GLY A CA 1
ATOM 820 C C . GLY A 1 101 ? -2.266 13.478 27.529 1.00 67.44 101 GLY A C 1
ATOM 821 O O . GLY A 1 101 ? -1.268 12.844 27.210 1.00 67.44 101 GLY A O 1
ATOM 822 N N . LYS A 1 102 ? -2.435 13.993 28.753 1.00 61.72 102 LYS A N 1
ATOM 823 C CA . LYS A 1 102 ? -1.464 13.827 29.847 1.00 61.72 102 LYS A CA 1
ATOM 824 C C . LYS A 1 102 ? -1.340 12.365 30.330 1.00 61.72 102 LYS A C 1
ATOM 826 O O . LYS A 1 102 ? -0.400 12.068 31.051 1.00 61.72 102 LYS A O 1
ATOM 831 N N . VAL A 1 103 ? -2.255 11.467 29.936 1.00 61.50 103 VAL A N 1
ATOM 832 C CA . VAL A 1 103 ? -2.346 10.072 30.431 1.00 61.50 103 VAL A CA 1
ATOM 833 C C . VAL A 1 103 ? -1.934 9.026 29.375 1.00 61.50 103 VAL A C 1
ATOM 835 O O . VAL A 1 103 ? -1.940 7.827 29.635 1.00 61.50 103 VAL A O 1
ATOM 838 N N . ILE A 1 104 ? -1.593 9.435 28.148 1.00 70.69 104 ILE A N 1
ATOM 839 C CA . ILE A 1 104 ? -1.315 8.493 27.051 1.00 70.69 104 ILE A CA 1
ATOM 840 C C . ILE A 1 104 ? 0.195 8.341 26.850 1.00 70.69 104 ILE A C 1
ATOM 842 O O . ILE A 1 104 ? 0.832 9.218 26.276 1.00 70.69 104 ILE A O 1
ATOM 846 N N . GLU A 1 105 ? 0.741 7.195 27.259 1.00 67.75 105 GLU A N 1
ATOM 847 C CA . GLU A 1 105 ? 2.173 6.877 27.125 1.00 67.75 105 GLU A CA 1
ATOM 848 C C . GLU A 1 105 ? 2.578 6.465 25.694 1.00 67.75 105 GLU A C 1
ATOM 850 O O . GLU A 1 105 ? 3.684 6.773 25.256 1.00 67.75 105 GLU A O 1
ATOM 855 N N . ASP A 1 106 ? 1.682 5.815 24.931 1.00 81.38 106 ASP A N 1
ATOM 856 C CA . ASP A 1 106 ? 1.954 5.352 23.557 1.00 81.38 106 ASP A CA 1
ATOM 857 C C . ASP A 1 106 ? 0.848 5.748 22.556 1.00 81.38 106 ASP A C 1
ATOM 859 O O . ASP A 1 106 ? -0.281 5.240 22.568 1.00 81.38 106 ASP A O 1
ATOM 863 N N . GLU A 1 107 ? 1.206 6.626 21.613 1.00 82.06 107 GLU A N 1
ATOM 864 C CA . GLU A 1 107 ? 0.351 7.081 20.511 1.00 82.06 107 GLU A CA 1
ATOM 865 C C . GLU A 1 107 ? -0.087 5.935 19.579 1.00 82.06 107 GLU A C 1
ATOM 867 O O . GLU A 1 107 ? -1.220 5.928 19.075 1.00 82.06 107 GLU A O 1
ATOM 872 N N . LYS A 1 108 ? 0.779 4.949 19.322 1.00 83.88 108 LYS A N 1
ATOM 873 C CA . LYS A 1 108 ? 0.460 3.837 18.420 1.00 83.88 108 LYS A CA 1
ATOM 874 C C . LYS A 1 108 ? -0.569 2.910 19.061 1.00 83.88 108 LYS A C 1
ATOM 876 O O . LYS A 1 108 ? -1.561 2.567 18.407 1.00 83.88 108 LYS A O 1
ATOM 881 N N . ALA A 1 109 ? -0.379 2.559 20.333 1.00 82.81 109 ALA A N 1
ATOM 882 C CA . ALA A 1 109 ? -1.350 1.789 21.103 1.00 82.81 109 ALA A CA 1
ATOM 883 C C . ALA A 1 109 ? -2.698 2.518 21.215 1.00 82.81 109 ALA A C 1
ATOM 885 O O . ALA A 1 109 ? -3.748 1.910 20.995 1.00 82.81 109 ALA A O 1
ATOM 886 N N . ALA A 1 110 ? -2.688 3.829 21.468 1.00 83.06 110 ALA A N 1
ATOM 887 C CA . ALA A 1 110 ? -3.903 4.635 21.567 1.00 83.06 110 ALA A CA 1
ATOM 888 C C . ALA A 1 110 ? -4.713 4.652 20.260 1.00 83.06 110 ALA A C 1
ATOM 890 O O . ALA A 1 110 ? -5.928 4.441 20.276 1.00 83.06 110 ALA A O 1
ATOM 891 N N . LYS A 1 111 ? -4.050 4.810 19.105 1.00 86.38 111 LYS A N 1
ATOM 892 C CA . LYS A 1 111 ? -4.710 4.718 17.790 1.00 86.38 111 LYS A CA 1
ATOM 893 C C . LYS A 1 111 ? -5.299 3.333 17.527 1.00 86.38 111 LYS A C 1
ATOM 895 O O . LYS A 1 111 ? -6.377 3.243 16.940 1.00 86.38 111 LYS A O 1
ATOM 900 N N . ASN A 1 112 ? -4.619 2.269 17.954 1.00 87.75 112 ASN A N 1
ATOM 901 C CA . ASN A 1 112 ? -5.127 0.906 17.809 1.00 87.75 112 ASN A CA 1
ATOM 902 C C . ASN A 1 112 ? -6.383 0.681 18.671 1.00 87.75 112 ASN A C 1
ATOM 904 O O . ASN A 1 112 ? -7.399 0.213 18.161 1.00 87.75 112 ASN A O 1
ATOM 908 N N . ARG A 1 113 ? -6.359 1.112 19.942 1.00 87.44 113 ARG A N 1
ATOM 909 C CA . ARG A 1 113 ? -7.519 1.059 20.853 1.00 87.44 113 ARG A CA 1
ATOM 910 C C . ARG A 1 113 ? -8.712 1.852 20.312 1.00 87.44 113 ARG A C 1
ATOM 912 O O . ARG A 1 113 ? -9.832 1.348 20.319 1.00 87.44 113 ARG A O 1
ATOM 919 N N . LEU A 1 114 ? -8.473 3.044 19.760 1.00 89.31 114 LEU A N 1
ATOM 920 C CA . LEU A 1 114 ? -9.498 3.826 19.060 1.00 89.31 114 LEU A CA 1
ATOM 921 C C . LEU A 1 114 ? -10.086 3.056 17.864 1.00 89.31 114 LEU A C 1
ATOM 923 O O . LEU A 1 114 ? -11.302 3.031 17.681 1.00 89.31 114 LEU A O 1
ATOM 927 N N . GLY A 1 115 ? -9.240 2.411 17.056 1.00 88.00 115 GLY A N 1
ATOM 928 C CA . GLY A 1 115 ? -9.679 1.581 15.932 1.00 88.00 115 GLY A CA 1
ATOM 929 C C . GLY A 1 115 ? -10.567 0.412 16.367 1.00 88.00 115 GLY A C 1
ATOM 930 O O . GLY A 1 115 ? -11.627 0.197 15.780 1.00 88.00 115 GLY A O 1
ATOM 931 N N . GLN A 1 116 ? -10.178 -0.296 17.429 1.00 88.81 116 GLN A N 1
ATOM 932 C CA . GLN A 1 116 ? -10.962 -1.387 18.015 1.00 88.81 116 GLN A CA 1
ATOM 933 C C . GLN A 1 116 ? -12.308 -0.894 18.563 1.00 88.81 116 GLN A C 1
ATOM 935 O O . GLN A 1 116 ? -13.340 -1.507 18.292 1.00 88.81 116 GLN A O 1
ATOM 940 N N . ALA A 1 117 ? -12.320 0.241 19.266 1.00 87.75 117 ALA A N 1
ATOM 941 C CA . ALA A 1 117 ? -13.543 0.834 19.800 1.00 87.75 117 ALA A CA 1
ATOM 942 C C . ALA A 1 117 ? -14.517 1.253 18.686 1.00 87.75 117 ALA A C 1
ATOM 944 O O . ALA A 1 117 ? -15.710 0.970 18.775 1.00 87.75 117 ALA A O 1
ATOM 945 N N . LEU A 1 118 ? -14.019 1.861 17.604 1.00 89.00 118 LEU A N 1
ATOM 946 C CA . LEU A 1 118 ? -14.837 2.199 16.434 1.00 89.00 118 LEU A CA 1
ATOM 947 C C . LEU A 1 118 ? -15.409 0.952 15.757 1.00 89.00 118 LEU A C 1
ATOM 949 O O . LEU A 1 118 ? -16.594 0.926 15.433 1.00 89.00 118 LEU A O 1
ATOM 953 N N . HIS A 1 119 ? -14.595 -0.092 15.583 1.00 88.69 119 HIS A N 1
ATOM 954 C CA . HIS A 1 119 ? -15.053 -1.359 15.018 1.00 88.69 119 HIS A CA 1
ATOM 955 C C . HIS A 1 119 ? -16.156 -1.992 15.877 1.00 88.69 119 HIS A C 1
ATOM 957 O O . HIS A 1 119 ? -17.180 -2.422 15.349 1.00 88.69 119 HIS A O 1
ATOM 963 N N . TYR A 1 120 ? -15.979 -2.013 17.198 1.00 85.69 120 TYR A N 1
ATOM 964 C CA . TYR A 1 120 ? -16.969 -2.539 18.135 1.00 85.69 120 TYR A CA 1
ATOM 965 C C . TYR A 1 120 ? -18.282 -1.738 18.104 1.00 85.69 120 TYR A C 1
ATOM 967 O O . TYR A 1 120 ? -19.365 -2.318 18.007 1.00 85.69 120 TYR A O 1
ATOM 975 N N . LEU A 1 121 ? -18.209 -0.403 18.111 1.00 86.50 121 LEU A N 1
ATOM 976 C CA . LEU A 1 121 ? -19.393 0.459 18.032 1.00 86.50 121 LEU A CA 1
ATOM 977 C C . LEU A 1 121 ? -20.140 0.318 16.698 1.00 86.50 121 LEU A C 1
ATOM 979 O O . LEU A 1 121 ? -21.371 0.365 16.681 1.00 86.50 121 LEU A O 1
ATOM 983 N N . GLN A 1 122 ? -19.414 0.131 15.594 1.00 86.81 122 GLN A N 1
ATOM 984 C CA . GLN A 1 122 ? -19.989 -0.001 14.257 1.00 86.81 122 GLN A CA 1
ATOM 985 C C . GLN A 1 122 ? -20.588 -1.392 14.016 1.00 86.81 122 GLN A C 1
ATOM 987 O O . GLN A 1 122 ? -21.741 -1.509 13.611 1.00 86.81 122 GLN A O 1
ATOM 992 N N . ASN A 1 123 ? -19.809 -2.450 14.250 1.00 83.44 123 ASN A N 1
ATOM 993 C CA . ASN A 1 123 ? -20.163 -3.803 13.818 1.00 83.44 123 ASN A CA 1
ATOM 994 C C . ASN A 1 123 ? -20.884 -4.599 14.907 1.00 83.44 123 ASN A C 1
ATOM 996 O O . ASN A 1 123 ? -21.802 -5.354 14.592 1.00 83.44 123 ASN A O 1
ATOM 1000 N N . THR A 1 124 ? -20.498 -4.427 16.175 1.00 79.94 124 THR A N 1
ATOM 1001 C CA . THR A 1 124 ? -21.097 -5.173 17.290 1.00 79.94 124 THR A CA 1
ATOM 1002 C C . THR A 1 124 ? -22.336 -4.465 17.817 1.00 79.94 124 THR A C 1
ATOM 1004 O O . THR A 1 124 ? -23.410 -5.058 17.849 1.00 79.94 124 THR A O 1
ATOM 1007 N N . LYS A 1 125 ? -22.211 -3.188 18.200 1.00 81.12 125 LYS A N 1
ATOM 1008 C CA . LYS A 1 125 ? -23.326 -2.432 18.790 1.00 81.12 125 LYS A CA 1
ATOM 1009 C C . LYS A 1 125 ? -24.233 -1.745 17.764 1.00 81.12 125 LYS A C 1
ATOM 1011 O O . LYS A 1 125 ? -25.328 -1.346 18.132 1.00 81.12 125 LYS A O 1
ATOM 1016 N N . LYS A 1 126 ? -23.801 -1.605 16.501 1.00 83.31 126 LYS A N 1
ATOM 1017 C CA . LYS A 1 126 ? -24.534 -0.895 15.431 1.00 83.31 126 LYS A CA 1
ATOM 1018 C C . LYS A 1 126 ? -25.028 0.499 15.853 1.00 83.31 126 LYS A C 1
ATOM 1020 O O . LYS A 1 126 ? -26.104 0.919 15.458 1.00 83.31 126 LYS A O 1
ATOM 1025 N N . LEU A 1 127 ? -24.245 1.217 16.658 1.00 84.19 127 LEU A N 1
ATOM 1026 C CA . LEU A 1 127 ? -24.608 2.557 17.148 1.00 84.19 127 LEU A CA 1
ATOM 1027 C C . LEU A 1 127 ? -24.118 3.671 16.220 1.00 84.19 127 LEU A C 1
ATOM 1029 O O . LEU A 1 127 ? -24.627 4.792 16.249 1.00 84.19 127 LEU A O 1
ATOM 1033 N N . ILE A 1 128 ? -23.111 3.369 15.399 1.00 84.75 128 ILE A N 1
ATOM 1034 C CA . ILE A 1 128 ? -22.486 4.330 14.494 1.00 84.75 128 ILE A CA 1
ATOM 1035 C C . ILE A 1 128 ? -22.451 3.793 13.065 1.00 84.75 128 ILE A C 1
ATOM 1037 O O . ILE A 1 128 ? -22.224 2.606 12.831 1.00 84.75 128 ILE A O 1
ATOM 1041 N N . GLU A 1 129 ? -22.615 4.688 12.099 1.00 85.06 129 GLU A N 1
ATOM 1042 C CA . GLU A 1 129 ? -22.374 4.429 10.684 1.00 85.06 129 GLU A CA 1
ATOM 1043 C C . GLU A 1 129 ? -21.008 4.986 10.263 1.00 85.06 129 GLU A C 1
ATOM 1045 O O . GLU A 1 129 ? -20.607 6.082 10.662 1.00 85.06 129 GLU A O 1
ATOM 1050 N N . GLY A 1 130 ? -20.282 4.228 9.439 1.00 84.50 130 GLY A N 1
ATOM 1051 C CA . GLY A 1 130 ? -19.028 4.649 8.820 1.00 84.50 130 GLY A CA 1
ATOM 1052 C C . GLY A 1 130 ? -19.214 4.839 7.316 1.00 84.50 130 GLY A C 1
ATOM 1053 O O . GLY A 1 130 ? -19.577 3.898 6.616 1.00 84.50 130 GLY A O 1
ATOM 1054 N N . SER A 1 131 ? -18.937 6.036 6.800 1.00 81.88 131 SER A N 1
ATOM 1055 C CA . SER A 1 131 ? -18.982 6.334 5.361 1.00 81.88 131 SER A CA 1
ATOM 1056 C C . SER A 1 131 ? -17.633 6.830 4.847 1.00 81.88 131 SER A C 1
ATOM 1058 O O . SER A 1 131 ? -16.904 7.547 5.534 1.00 81.88 131 SER A O 1
ATOM 1060 N N . ASN A 1 132 ? -17.281 6.471 3.613 1.00 79.56 132 ASN A N 1
ATOM 1061 C CA . ASN A 1 132 ? -1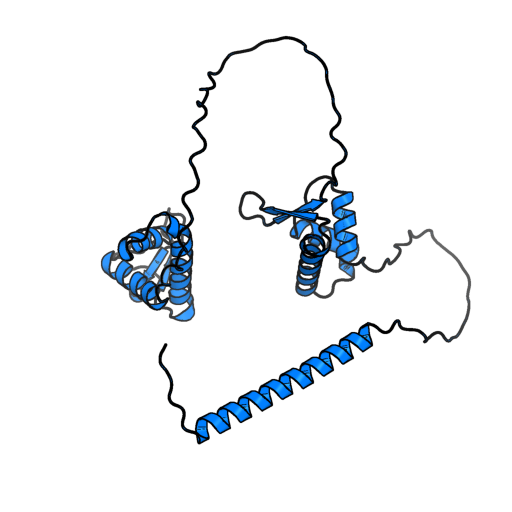6.040 6.944 3.003 1.00 79.56 132 ASN A CA 1
ATOM 1062 C C . ASN A 1 132 ? -16.159 8.436 2.665 1.00 79.56 132 ASN A C 1
ATOM 1064 O O . ASN A 1 132 ? -17.063 8.852 1.934 1.00 79.56 132 ASN A O 1
ATOM 1068 N N . ARG A 1 133 ? -15.216 9.261 3.133 1.00 74.06 133 ARG A N 1
ATOM 1069 C CA . ARG A 1 133 ? -15.133 10.654 2.685 1.00 74.06 133 ARG A CA 1
ATOM 1070 C C . ARG A 1 133 ? -14.717 10.691 1.216 1.00 74.06 133 ARG A C 1
ATOM 1072 O O . ARG A 1 133 ? -13.797 9.983 0.814 1.00 74.06 133 ARG A O 1
ATOM 1079 N N . LYS A 1 134 ? -15.316 11.583 0.417 1.00 65.25 134 LYS A N 1
ATOM 1080 C CA . LYS A 1 134 ? -14.819 11.859 -0.943 1.00 65.25 134 LYS A CA 1
ATOM 1081 C C . LYS A 1 134 ? -13.333 12.261 -0.884 1.00 65.25 134 LYS A C 1
ATOM 1083 O O . LYS A 1 134 ? -12.984 13.257 -0.250 1.00 65.25 134 LYS A O 1
ATOM 1088 N N . GLY A 1 135 ? -12.470 11.491 -1.553 1.00 65.56 135 GLY A N 1
ATOM 1089 C CA . GLY A 1 135 ? -11.020 11.721 -1.638 1.00 65.56 135 GLY A CA 1
ATOM 1090 C C . GLY A 1 135 ? -10.180 10.808 -0.732 1.00 65.56 135 GLY A C 1
ATOM 1091 O O . GLY A 1 135 ? -10.628 9.759 -0.296 1.00 65.56 135 GLY A O 1
ATOM 1092 N N . LYS A 1 136 ? -8.929 11.199 -0.446 1.00 58.75 136 LYS A N 1
ATOM 1093 C CA . LYS A 1 136 ? -7.953 10.391 0.326 1.00 58.75 136 LYS A CA 1
ATOM 1094 C C . LYS A 1 136 ? -8.141 10.437 1.855 1.00 58.75 136 LYS A C 1
ATOM 1096 O O . LYS A 1 136 ? -7.278 9.971 2.591 1.00 58.75 136 LYS A O 1
ATOM 1101 N N . ARG A 1 137 ? -9.203 11.072 2.359 1.00 59.22 137 ARG A N 1
ATOM 1102 C CA . ARG A 1 137 ? -9.336 11.470 3.774 1.00 59.22 137 ARG A CA 1
ATOM 1103 C C . ARG A 1 137 ? -10.262 10.541 4.570 1.00 59.22 137 ARG A C 1
ATOM 1105 O O . ARG A 1 137 ? -11.211 11.033 5.166 1.00 59.22 137 ARG A O 1
ATOM 1112 N N . GLY A 1 138 ? -9.953 9.242 4.580 1.00 71.19 138 GLY A N 1
ATOM 1113 C CA . GLY A 1 138 ? -10.485 8.239 5.519 1.00 71.19 138 GLY A CA 1
ATOM 1114 C C . GLY A 1 138 ? -12.013 8.140 5.663 1.00 71.19 138 GLY A C 1
ATOM 1115 O O . GLY A 1 138 ? -12.785 8.729 4.904 1.00 71.19 138 GLY A O 1
ATOM 1116 N N . ASN A 1 139 ? -12.436 7.376 6.670 1.00 81.00 139 ASN A N 1
ATOM 1117 C CA . ASN A 1 139 ? -13.847 7.163 6.997 1.00 81.00 139 ASN A CA 1
ATOM 1118 C C . ASN A 1 139 ? -14.363 8.278 7.922 1.00 81.00 139 ASN A C 1
ATOM 1120 O O . ASN A 1 139 ? -13.632 8.775 8.788 1.00 81.00 139 ASN A O 1
ATOM 1124 N N . ILE A 1 140 ? -15.623 8.665 7.731 1.00 83.88 140 ILE A N 1
ATOM 1125 C CA . ILE A 1 140 ? -16.390 9.571 8.589 1.00 83.88 140 ILE A CA 1
ATOM 1126 C C . ILE A 1 140 ? -17.396 8.731 9.365 1.00 83.88 140 ILE A C 1
ATOM 1128 O O . ILE A 1 140 ? -18.178 8.005 8.754 1.00 83.88 140 ILE A O 1
ATOM 1132 N N . TYR A 1 141 ? -17.395 8.884 10.682 1.00 85.88 141 TYR A N 1
ATOM 1133 C CA . TYR A 1 141 ? -18.310 8.211 11.591 1.00 85.88 141 TYR A CA 1
ATOM 1134 C C . TYR A 1 141 ? -19.418 9.165 12.032 1.00 85.88 141 TYR A C 1
ATOM 1136 O O . TYR A 1 141 ? -19.159 10.348 12.274 1.00 85.88 141 TYR A O 1
ATOM 1144 N N . ARG A 1 142 ? -20.650 8.665 12.102 1.00 86.12 142 ARG A N 1
ATOM 1145 C CA . ARG A 1 142 ? -21.850 9.373 12.577 1.00 86.12 142 ARG A CA 1
ATOM 1146 C C . ARG A 1 142 ? -22.674 8.437 13.442 1.00 86.12 142 ARG A C 1
ATOM 1148 O O . ARG A 1 142 ? -22.578 7.229 13.271 1.00 86.12 142 ARG A O 1
ATOM 1155 N N . LEU A 1 143 ? -23.486 8.988 14.336 1.00 83.88 143 LEU A N 1
ATOM 1156 C CA . LEU A 1 143 ? -24.511 8.197 15.011 1.00 83.88 143 LEU A CA 1
ATOM 1157 C C . LEU A 1 143 ? -25.562 7.757 14.003 1.00 83.88 143 LEU A C 1
ATOM 1159 O O . LEU A 1 143 ? -25.948 8.537 13.126 1.00 83.88 143 LEU A O 1
ATOM 1163 N N . ILE A 1 144 ? -26.037 6.526 14.156 1.00 79.81 144 ILE A N 1
ATOM 1164 C CA . ILE A 1 144 ? -27.263 6.109 13.493 1.00 79.81 144 ILE A CA 1
ATOM 1165 C C . ILE A 1 144 ? -28.384 6.891 14.172 1.00 79.81 144 ILE A C 1
ATOM 1167 O O . ILE A 1 144 ? -28.645 6.706 15.357 1.00 79.81 144 ILE A O 1
ATOM 1171 N N . GLN A 1 145 ? -29.012 7.813 13.442 1.00 66.50 145 GLN A N 1
ATOM 1172 C CA . GLN A 1 145 ? -30.282 8.368 13.889 1.00 66.50 145 GLN A CA 1
ATOM 1173 C C . GLN A 1 145 ? -31.282 7.215 13.844 1.00 66.50 145 GLN A C 1
ATOM 1175 O O . GLN A 1 145 ? -31.776 6.870 12.768 1.00 66.50 145 GLN A O 1
ATOM 1180 N N . GLU A 1 146 ? -31.539 6.577 14.988 1.00 47.47 146 GLU A N 1
ATOM 1181 C CA . GLU A 1 146 ? -32.758 5.790 15.140 1.00 47.47 146 GLU A CA 1
ATOM 1182 C C . GLU A 1 146 ? -33.909 6.688 14.701 1.00 47.47 146 GLU A C 1
ATOM 1184 O O . GLU A 1 146 ? -33.988 7.856 15.088 1.00 47.47 146 GLU A O 1
ATOM 1189 N N . ALA A 1 147 ? -34.705 6.181 13.767 1.00 40.72 147 ALA A N 1
ATOM 1190 C CA . ALA A 1 147 ? -35.696 6.947 13.046 1.00 40.72 147 ALA A CA 1
ATOM 1191 C C . ALA A 1 147 ? -36.657 7.658 14.009 1.00 40.72 147 ALA A C 1
ATOM 1193 O O . ALA A 1 147 ? -37.664 7.093 14.428 1.00 40.72 147 ALA A O 1
ATOM 1194 N N . ALA A 1 148 ? -36.395 8.935 14.287 1.00 35.47 148 ALA A N 1
ATOM 1195 C CA . ALA A 1 148 ? -37.451 9.852 14.662 1.00 35.47 148 ALA A CA 1
ATOM 1196 C C . ALA A 1 148 ? -38.451 9.869 13.488 1.00 35.47 148 ALA A C 1
ATOM 1198 O O . ALA A 1 148 ? -38.029 10.008 12.329 1.00 35.47 148 ALA A O 1
ATOM 1199 N N . PRO A 1 149 ? -39.757 9.665 13.736 1.00 37.62 149 PRO A N 1
ATOM 1200 C CA . PRO A 1 149 ? -40.747 9.624 12.674 1.00 37.62 149 PRO A CA 1
ATOM 1201 C C . PRO A 1 149 ? -40.690 10.944 11.907 1.00 37.62 149 PRO A C 1
ATOM 1203 O O . PRO A 1 149 ? -40.690 12.024 12.497 1.00 37.62 149 PRO A O 1
ATOM 1206 N N . LYS A 1 150 ? -40.595 10.847 10.577 1.00 36.25 150 LYS A N 1
ATOM 1207 C CA . LYS A 1 150 ? -40.573 12.005 9.676 1.00 36.25 150 LYS A CA 1
ATOM 1208 C C . LYS A 1 150 ? -41.718 12.955 10.059 1.00 36.25 150 LYS A C 1
ATOM 1210 O O . LYS A 1 150 ? -42.868 12.507 10.024 1.00 36.25 150 LYS A O 1
ATOM 1215 N N . PRO A 1 151 ? -41.470 14.241 10.365 1.00 37.59 151 PRO A N 1
ATOM 1216 C CA . PRO A 1 151 ? -42.567 15.182 10.475 1.00 37.59 151 PRO A CA 1
ATOM 1217 C C . PRO A 1 151 ? -43.218 15.311 9.093 1.00 37.59 151 PRO A C 1
ATOM 1219 O O . PRO A 1 151 ? -42.571 15.684 8.111 1.00 37.59 151 PRO A O 1
ATOM 1222 N N . LYS A 1 152 ? -44.506 14.959 9.012 1.00 49.19 152 LYS A N 1
ATOM 1223 C CA . LYS A 1 152 ? -45.392 15.434 7.948 1.00 49.19 152 LYS A CA 1
ATOM 1224 C C . LYS A 1 152 ? -45.449 16.953 8.073 1.00 49.19 152 LYS A C 1
ATOM 1226 O O . LYS A 1 152 ? -45.926 17.456 9.083 1.00 49.19 152 LYS A O 1
ATOM 1231 N N . VAL A 1 153 ? -45.002 17.666 7.047 1.00 38.88 153 VAL A N 1
ATOM 1232 C CA . VAL A 1 153 ? -45.390 19.063 6.848 1.00 38.88 153 VAL A CA 1
ATOM 1233 C C . VAL A 1 153 ? -45.982 19.170 5.452 1.00 38.88 153 VAL A C 1
ATOM 1235 O O . VAL A 1 153 ? -45.278 19.267 4.448 1.00 38.88 153 VAL A O 1
ATOM 1238 N N . GLU A 1 154 ? -47.307 19.091 5.410 1.00 39.53 154 GLU A N 1
ATOM 1239 C CA . GLU A 1 154 ? -48.104 19.784 4.409 1.00 39.53 154 GLU A CA 1
ATOM 1240 C C . GLU A 1 154 ? -48.041 21.283 4.726 1.00 39.53 154 GLU A C 1
ATOM 1242 O O . GLU A 1 154 ? -48.305 21.661 5.860 1.00 39.53 154 GLU A O 1
ATOM 1247 N N . SER A 1 155 ? -47.690 22.124 3.746 1.00 37.19 155 SER A N 1
ATOM 1248 C CA . SER A 1 155 ? -48.559 23.211 3.255 1.00 37.19 155 SER A CA 1
ATOM 1249 C C . SER A 1 155 ? -47.798 24.284 2.451 1.00 37.19 155 SER A C 1
ATOM 1251 O O . SER A 1 155 ? -46.891 24.933 2.957 1.00 37.19 155 SER A O 1
ATOM 1253 N N . LYS A 1 156 ? -48.263 24.467 1.205 1.00 36.59 156 LYS A N 1
ATOM 1254 C CA . LYS A 1 156 ? -48.574 25.728 0.488 1.00 36.59 156 LYS A CA 1
ATOM 1255 C C . LYS A 1 156 ? -47.533 26.863 0.327 1.00 36.59 156 LYS A C 1
ATOM 1257 O O . LYS A 1 156 ? -47.315 27.676 1.209 1.00 36.59 156 LYS A O 1
ATOM 1262 N N . SER A 1 157 ? -47.061 26.964 -0.924 1.00 34.56 157 SER A N 1
ATOM 1263 C CA . SER A 1 157 ? -47.078 28.119 -1.859 1.00 34.56 157 SER A CA 1
ATOM 1264 C C . SER A 1 157 ? -46.806 29.563 -1.393 1.00 34.56 157 SER A C 1
ATOM 1266 O O . SER A 1 157 ? -47.652 30.143 -0.722 1.00 34.56 157 SER A O 1
ATOM 1268 N N . THR A 1 158 ? -45.809 30.203 -2.033 1.00 31.39 158 THR A N 1
ATOM 1269 C CA . THR A 1 158 ? -45.910 31.561 -2.630 1.00 31.39 158 THR A CA 1
ATOM 1270 C C . THR A 1 158 ? -44.876 31.792 -3.761 1.00 31.39 158 THR A C 1
ATOM 1272 O O . THR A 1 158 ? -43.667 31.780 -3.566 1.00 31.39 158 THR A O 1
ATOM 1275 N N . SER A 1 159 ? -45.422 31.908 -4.977 1.00 32.41 159 SER A N 1
ATOM 1276 C CA . SER A 1 159 ? -45.083 32.690 -6.190 1.00 32.41 159 SER A CA 1
ATOM 1277 C C . SER A 1 159 ? -43.695 33.350 -6.463 1.00 32.41 159 SER A C 1
ATOM 1279 O O . SER A 1 159 ? -43.408 34.421 -5.944 1.00 32.41 159 SER A O 1
ATOM 1281 N N . THR A 1 160 ? -43.008 32.806 -7.498 1.00 34.66 160 THR A N 1
ATOM 1282 C CA . THR A 1 160 ? -42.461 33.431 -8.763 1.00 34.66 160 THR A CA 1
ATOM 1283 C C . THR A 1 160 ? -41.307 34.468 -8.767 1.00 34.66 160 THR A C 1
ATOM 1285 O O . THR A 1 160 ? -41.107 35.160 -7.781 1.00 34.66 160 THR A O 1
ATOM 1288 N N . PRO A 1 161 ? -40.653 34.755 -9.931 1.00 46.28 161 PRO A N 1
ATOM 1289 C CA . PRO A 1 161 ? -40.185 33.877 -11.032 1.00 46.28 161 PRO A CA 1
ATOM 1290 C C . PRO A 1 161 ? -38.757 34.240 -11.555 1.00 46.28 161 PRO A C 1
ATOM 1292 O O . PRO A 1 161 ? -38.407 35.411 -11.606 1.00 46.28 161 PRO A O 1
ATOM 1295 N N . ALA A 1 162 ? -37.962 33.289 -12.083 1.00 34.00 162 ALA A N 1
ATOM 1296 C CA . ALA A 1 162 ? -36.934 33.604 -13.104 1.00 34.00 162 ALA A CA 1
ATOM 1297 C C . ALA A 1 162 ? -36.329 32.368 -13.813 1.00 34.00 162 ALA A C 1
ATOM 1299 O O . ALA A 1 162 ? -35.551 31.616 -13.234 1.00 34.00 162 ALA A O 1
ATOM 1300 N N . LYS A 1 163 ? -36.617 32.293 -15.120 1.00 36.97 163 LYS A N 1
ATOM 1301 C CA . LYS A 1 163 ? -35.921 31.619 -16.241 1.00 36.97 163 LYS A CA 1
ATOM 1302 C C . LYS A 1 163 ? -35.851 30.072 -16.300 1.00 36.97 163 LYS A C 1
ATOM 1304 O O . LYS A 1 163 ? -35.237 29.434 -15.449 1.00 36.97 163 LYS A O 1
ATOM 1309 N N . PRO A 1 164 ? -36.367 29.460 -17.391 1.00 38.81 164 PRO A N 1
ATOM 1310 C CA . PRO A 1 164 ? -36.290 28.023 -17.616 1.00 38.81 164 PRO A CA 1
ATOM 1311 C C . PRO A 1 164 ? -34.916 27.637 -18.180 1.00 38.81 164 PRO A C 1
ATOM 1313 O O . PRO A 1 164 ? -34.479 28.161 -19.204 1.00 38.81 164 PRO A O 1
ATOM 1316 N N . LYS A 1 165 ? -34.243 26.666 -17.554 1.00 37.25 165 LYS A N 1
ATOM 1317 C CA . LYS A 1 165 ? -33.227 25.848 -18.229 1.00 37.25 165 LYS A CA 1
ATOM 1318 C C . LYS A 1 165 ? -33.822 24.468 -18.462 1.00 37.25 165 LYS A C 1
ATOM 1320 O O . LYS A 1 165 ? -34.255 23.809 -17.525 1.00 37.25 165 LYS A O 1
ATOM 1325 N N . ALA A 1 166 ? -33.863 24.076 -19.731 1.00 38.88 166 ALA A N 1
ATOM 1326 C CA . ALA A 1 166 ? -34.441 22.836 -20.219 1.00 38.88 166 ALA A CA 1
ATOM 1327 C C . ALA A 1 166 ? -33.838 21.603 -19.523 1.00 38.88 166 ALA A C 1
ATOM 1329 O O . ALA A 1 166 ? -32.716 21.182 -19.813 1.00 38.88 166 ALA A O 1
ATOM 1330 N N . THR A 1 167 ? -34.610 20.997 -18.623 1.00 34.31 167 THR A N 1
ATOM 1331 C CA . THR A 1 167 ? -34.316 19.681 -18.059 1.00 34.31 167 THR A CA 1
ATOM 1332 C C . THR A 1 167 ? -34.828 18.635 -19.038 1.00 34.31 167 THR A C 1
ATOM 1334 O O . THR A 1 167 ? -36.026 18.403 -19.166 1.00 34.31 167 THR A O 1
ATOM 1337 N N . ARG A 1 168 ? -33.904 18.018 -19.772 1.00 39.59 168 ARG A N 1
ATOM 1338 C CA . ARG A 1 168 ? -34.181 16.907 -20.682 1.00 39.59 168 ARG A CA 1
ATOM 1339 C C . ARG A 1 168 ? -34.660 15.708 -19.855 1.00 39.59 168 ARG A C 1
ATOM 1341 O O . ARG A 1 168 ? -33.859 15.025 -19.218 1.00 39.59 168 ARG A O 1
ATOM 1348 N N . THR A 1 169 ? -35.969 15.485 -19.843 1.00 36.06 169 THR A N 1
ATOM 1349 C CA . THR A 1 169 ? -36.649 14.341 -19.229 1.00 36.06 169 THR A CA 1
ATOM 1350 C C . THR A 1 169 ? -36.100 13.054 -19.845 1.00 36.06 169 THR A C 1
ATOM 1352 O O . THR A 1 169 ? -36.338 12.752 -21.015 1.00 36.06 169 THR A O 1
ATOM 1355 N N . LYS A 1 170 ? -35.316 12.290 -19.077 1.00 42.22 170 LYS A N 1
ATOM 1356 C CA . LYS A 1 170 ? -34.955 10.923 -19.463 1.00 42.22 170 LYS A CA 1
ATOM 1357 C C . LYS A 1 170 ? -36.182 10.043 -19.247 1.00 42.22 170 LYS A C 1
ATOM 1359 O O . LYS A 1 170 ? -36.619 9.859 -18.115 1.00 42.22 170 LYS A O 1
ATOM 1364 N N . LYS A 1 171 ? -36.729 9.541 -20.357 1.00 39.75 171 LYS A N 1
ATOM 1365 C CA . LYS A 1 171 ? -37.728 8.469 -20.402 1.00 39.75 171 LYS A CA 1
ATOM 1366 C C . LYS A 1 171 ? -37.318 7.324 -19.470 1.00 39.75 171 LYS A C 1
ATOM 1368 O O . LYS A 1 171 ? -36.155 6.924 -19.456 1.00 39.75 171 LYS A O 1
ATOM 1373 N N . ALA A 1 172 ? -38.295 6.813 -18.728 1.00 43.88 172 ALA A N 1
ATOM 1374 C CA . ALA A 1 172 ? -38.195 5.574 -17.977 1.00 43.88 172 ALA A CA 1
ATOM 1375 C C . ALA A 1 172 ? -37.889 4.417 -18.940 1.00 43.88 172 ALA A C 1
ATOM 1377 O O . ALA A 1 172 ? -38.669 4.128 -19.846 1.00 43.88 172 ALA A O 1
ATOM 1378 N N . THR A 1 173 ? -36.733 3.784 -18.760 1.00 40.97 173 THR A N 1
ATOM 1379 C CA . THR A 1 173 ? -36.352 2.548 -19.453 1.00 40.97 173 THR A CA 1
ATOM 1380 C C . THR A 1 173 ? -36.850 1.363 -18.615 1.00 40.97 173 THR A C 1
ATOM 1382 O O . THR A 1 173 ? -36.699 1.408 -17.390 1.00 40.97 173 THR A O 1
ATOM 1385 N N . PRO A 1 174 ? -37.445 0.312 -19.213 1.00 41.94 174 PRO A N 1
ATOM 1386 C CA . PRO A 1 174 ? -38.029 -0.781 -18.450 1.00 41.94 174 PRO A CA 1
ATOM 1387 C C . PRO A 1 174 ? -36.956 -1.585 -17.712 1.00 41.94 174 PRO A C 1
ATOM 1389 O O . PRO A 1 174 ? -35.818 -1.721 -18.168 1.00 41.94 174 PRO A O 1
ATOM 1392 N N . LYS A 1 175 ? -37.356 -2.114 -16.554 1.00 46.44 175 LYS A N 1
ATOM 1393 C CA . LYS A 1 175 ? -36.588 -2.976 -15.652 1.00 46.44 175 LYS A CA 1
ATOM 1394 C C . LYS A 1 175 ? -36.107 -4.209 -16.433 1.00 46.44 175 LYS A C 1
ATOM 1396 O O . LYS A 1 175 ? -36.875 -5.133 -16.677 1.00 46.44 175 LYS A O 1
ATOM 1401 N N . LYS A 1 176 ? -34.851 -4.193 -16.887 1.00 37.22 176 LYS A N 1
ATOM 1402 C CA . LYS A 1 176 ? -34.220 -5.330 -17.567 1.00 37.22 176 LYS A CA 1
ATOM 1403 C C . LYS A 1 176 ? -33.953 -6.405 -16.514 1.00 37.22 176 LYS A C 1
ATOM 1405 O O . LYS A 1 176 ? -33.275 -6.120 -15.529 1.00 37.22 176 LYS A O 1
ATOM 1410 N N . ALA A 1 177 ? -34.540 -7.584 -16.710 1.00 41.69 177 ALA A N 1
ATOM 1411 C CA . ALA A 1 177 ? -34.317 -8.766 -15.888 1.00 41.69 177 ALA A CA 1
ATOM 1412 C C . ALA A 1 177 ? -32.812 -8.995 -15.682 1.00 41.69 177 ALA A C 1
ATOM 1414 O O . ALA A 1 177 ? -32.036 -8.907 -16.639 1.00 41.69 177 ALA A O 1
ATOM 1415 N N . GLU A 1 178 ? -32.410 -9.232 -14.431 1.00 43.69 178 GLU A N 1
ATOM 1416 C CA . GLU A 1 178 ? -31.062 -9.686 -14.096 1.00 43.69 178 GLU A CA 1
ATOM 1417 C C . GLU A 1 178 ? -30.803 -11.003 -14.835 1.00 43.69 178 GLU A C 1
ATOM 1419 O O . GLU A 1 178 ? -31.537 -11.966 -14.611 1.00 43.69 178 GLU A O 1
ATOM 1424 N N . PRO A 1 179 ? -29.788 -11.086 -15.713 1.00 42.72 179 PRO A N 1
ATOM 1425 C CA . PRO A 1 179 ? -29.282 -12.384 -16.097 1.00 42.72 179 PRO A CA 1
ATOM 1426 C C . PRO A 1 179 ? -28.575 -12.971 -14.875 1.00 42.72 179 PRO A C 1
ATOM 1428 O O . PRO A 1 179 ? -27.729 -12.322 -14.250 1.00 42.72 179 PRO A O 1
ATOM 1431 N N . GLU A 1 180 ? -28.972 -14.192 -14.546 1.00 47.25 180 GLU A N 1
ATOM 1432 C CA . GLU A 1 180 ? -28.342 -15.088 -13.589 1.00 47.25 180 GLU A CA 1
ATOM 1433 C C . GLU A 1 180 ? -26.813 -14.946 -13.666 1.00 47.25 180 GLU A C 1
ATOM 1435 O O . GLU A 1 180 ? -26.194 -15.133 -14.719 1.00 47.25 180 GLU A O 1
ATOM 1440 N N . LYS A 1 181 ? -26.192 -14.521 -12.559 1.00 39.91 181 LYS A N 1
ATOM 1441 C CA . LYS A 1 181 ? -24.736 -14.424 -12.471 1.00 39.91 181 LYS A CA 1
ATOM 1442 C C . LYS A 1 181 ? -24.171 -15.833 -12.587 1.00 39.91 181 LYS A C 1
ATOM 1444 O O . LYS A 1 181 ? -24.177 -16.579 -11.612 1.00 39.91 181 LYS A O 1
ATOM 1449 N N . ALA A 1 182 ? -23.626 -16.158 -13.756 1.00 42.19 182 ALA A N 1
ATOM 1450 C CA . ALA A 1 182 ? -22.689 -17.261 -13.874 1.00 42.19 182 ALA A CA 1
ATOM 1451 C C . ALA A 1 182 ? -21.585 -17.092 -12.807 1.00 42.19 182 ALA A C 1
ATOM 1453 O O . ALA A 1 182 ? -21.160 -15.954 -12.547 1.00 42.19 182 ALA A O 1
ATOM 1454 N N . PRO A 1 183 ? -21.127 -18.182 -12.170 1.00 42.50 183 PRO A N 1
ATOM 1455 C CA . PRO A 1 183 ? -20.072 -18.116 -11.174 1.00 42.50 183 PRO A CA 1
ATOM 1456 C C . PRO A 1 183 ? -18.835 -17.494 -11.822 1.00 42.50 183 PRO A C 1
ATOM 1458 O O . PRO A 1 183 ? -18.267 -18.028 -12.772 1.00 42.50 183 PRO A O 1
ATOM 1461 N N . VAL A 1 184 ? -18.444 -16.318 -11.329 1.00 43.00 184 VAL A N 1
ATOM 1462 C CA . VAL A 1 184 ? -17.201 -15.661 -11.725 1.00 43.00 184 VAL A CA 1
ATOM 1463 C C . VAL A 1 184 ? -16.078 -16.506 -11.142 1.00 43.00 184 VAL A C 1
ATOM 1465 O O . VAL A 1 184 ? -15.721 -16.353 -9.976 1.00 43.00 184 VAL A O 1
ATOM 1468 N N . THR A 1 185 ? -15.536 -17.420 -11.940 1.00 41.00 185 THR A N 1
ATOM 1469 C CA . THR A 1 185 ? -14.218 -17.996 -11.681 1.00 41.00 185 THR A CA 1
ATOM 1470 C C . THR A 1 185 ? -13.246 -16.839 -11.428 1.00 41.00 185 THR A C 1
ATOM 1472 O O . THR A 1 185 ? -13.206 -15.912 -12.251 1.00 41.00 185 THR A O 1
ATOM 1475 N N . PRO A 1 186 ? -12.508 -16.827 -10.300 1.00 45.75 186 PRO A N 1
ATOM 1476 C CA . PRO A 1 186 ? -11.504 -15.805 -10.055 1.00 45.75 186 PRO A CA 1
ATOM 1477 C C . PRO A 1 186 ? -10.569 -15.761 -11.269 1.00 45.75 186 PRO A C 1
ATOM 1479 O O . PRO A 1 186 ? -10.144 -16.824 -11.727 1.00 45.75 186 PRO A O 1
ATOM 1482 N N . PRO A 1 187 ? -10.311 -14.576 -11.854 1.00 52.88 187 PRO A N 1
ATOM 1483 C CA . PRO A 1 187 ? -9.405 -14.480 -12.984 1.00 52.88 187 PRO A CA 1
ATOM 1484 C C . PRO A 1 187 ? -8.065 -15.046 -12.533 1.00 52.88 187 PRO A C 1
ATOM 1486 O O . PRO A 1 187 ? -7.539 -14.599 -11.515 1.00 52.88 187 PRO A O 1
ATOM 1489 N N . GLU A 1 188 ? -7.575 -16.036 -13.272 1.00 57.84 188 GLU A N 1
ATOM 1490 C CA . GLU A 1 188 ? -6.283 -16.683 -13.074 1.00 57.84 188 GLU A CA 1
ATOM 1491 C C . GLU A 1 188 ? -5.243 -15.619 -12.695 1.00 57.84 188 GLU A C 1
ATOM 1493 O O . GLU A 1 188 ? -4.953 -14.692 -13.464 1.00 57.84 188 GLU A O 1
ATOM 1498 N N . GLU A 1 189 ? -4.792 -15.644 -11.438 1.00 66.19 189 GLU A N 1
ATOM 1499 C CA . GLU A 1 189 ? -3.883 -14.623 -10.945 1.00 66.19 189 GLU A CA 1
ATOM 1500 C C . GLU A 1 189 ? -2.556 -14.794 -11.671 1.00 66.19 189 GLU A C 1
ATOM 1502 O O . GLU A 1 189 ? -1.815 -15.740 -11.427 1.00 66.19 189 GLU A O 1
ATOM 1507 N N . MET A 1 190 ? -2.259 -13.878 -12.599 1.00 73.38 190 MET A N 1
ATOM 1508 C CA . MET A 1 190 ? -0.952 -13.882 -13.247 1.00 73.38 190 MET A CA 1
ATOM 1509 C C . MET A 1 190 ? 0.155 -13.820 -12.180 1.00 73.38 190 MET A C 1
ATOM 1511 O O . MET A 1 190 ? 0.083 -12.921 -11.329 1.00 73.38 190 MET A O 1
ATOM 1515 N N . PRO A 1 191 ? 1.160 -14.717 -12.248 1.00 80.38 191 PRO A N 1
ATOM 1516 C CA . PRO A 1 191 ? 2.288 -14.739 -11.323 1.00 80.38 191 PRO A CA 1
ATOM 1517 C C . PRO A 1 191 ? 2.986 -13.382 -11.240 1.00 80.38 191 PRO A C 1
ATOM 1519 O O . PRO A 1 191 ? 3.092 -12.667 -12.240 1.00 80.38 191 PRO A O 1
ATOM 1522 N N . GLU A 1 192 ? 3.489 -13.033 -10.056 1.00 80.38 192 GLU A N 1
ATOM 1523 C CA . GLU A 1 192 ? 4.158 -11.745 -9.821 1.00 80.38 192 GLU A CA 1
ATOM 1524 C C . GLU A 1 192 ? 5.405 -11.567 -10.700 1.00 80.38 192 GLU A C 1
ATOM 1526 O O . GLU A 1 192 ? 5.667 -10.464 -11.178 1.00 80.38 192 GLU A O 1
ATOM 1531 N N . GLU A 1 193 ? 6.100 -12.662 -11.008 1.00 86.94 193 GLU A N 1
ATOM 1532 C CA . GLU A 1 193 ? 7.271 -12.708 -11.892 1.00 86.94 193 GLU A CA 1
ATOM 1533 C C . GLU A 1 193 ? 6.985 -12.134 -13.285 1.00 86.94 193 GLU A C 1
ATOM 1535 O O . GLU A 1 193 ? 7.791 -11.373 -13.820 1.00 86.94 193 GLU A O 1
ATOM 1540 N N . LYS A 1 194 ? 5.789 -12.384 -13.840 1.00 91.00 194 LYS A N 1
ATOM 1541 C CA . LYS A 1 194 ? 5.403 -11.846 -15.154 1.00 91.00 194 LYS A CA 1
ATOM 1542 C C . LYS A 1 194 ? 5.339 -10.321 -15.159 1.00 91.00 194 LYS A C 1
ATOM 1544 O O . LYS A 1 194 ? 5.571 -9.702 -16.191 1.00 91.00 194 LYS A O 1
ATOM 1549 N N . TYR A 1 195 ? 5.019 -9.704 -14.020 1.00 91.69 195 TYR A N 1
ATOM 1550 C CA . TYR A 1 195 ? 4.995 -8.247 -13.903 1.00 91.69 195 TYR A CA 1
ATOM 1551 C C . TYR A 1 195 ? 6.392 -7.643 -13.776 1.00 91.69 195 TYR A C 1
ATOM 1553 O O . TYR A 1 195 ? 6.575 -6.512 -14.216 1.00 91.69 195 TYR A O 1
ATOM 1561 N N . LEU A 1 196 ? 7.351 -8.367 -13.194 1.00 94.06 196 LEU A N 1
ATOM 1562 C CA . LEU A 1 196 ? 8.752 -7.941 -13.153 1.00 94.06 196 LEU A CA 1
ATOM 1563 C C . LEU A 1 196 ? 9.346 -7.969 -14.565 1.00 94.06 196 LEU A C 1
ATOM 1565 O O . LEU A 1 196 ? 9.811 -6.940 -15.049 1.00 94.06 196 LEU A O 1
ATOM 1569 N N . 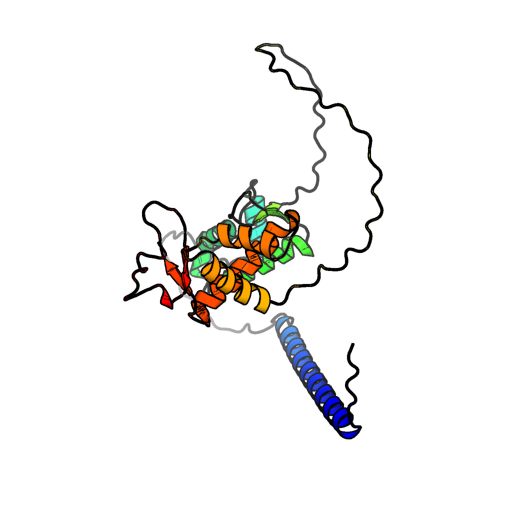GLN A 1 197 ? 9.191 -9.097 -15.263 1.00 94.25 197 GLN A N 1
ATOM 1570 C CA . GLN A 1 197 ? 9.653 -9.256 -16.643 1.00 94.25 197 GLN A CA 1
ATOM 1571 C C . GLN A 1 197 ? 9.014 -8.228 -17.586 1.00 94.25 197 GLN A C 1
ATOM 1573 O O . GLN A 1 197 ? 9.703 -7.578 -18.365 1.00 94.25 197 GLN A O 1
ATOM 1578 N N . PHE A 1 198 ? 7.706 -7.987 -17.447 1.00 95.94 198 PHE A N 1
ATOM 1579 C CA . PHE A 1 198 ? 7.009 -6.943 -18.200 1.00 95.94 198 PHE A CA 1
ATOM 1580 C C . PHE A 1 198 ? 7.661 -5.559 -18.050 1.00 95.94 198 PHE A C 1
ATOM 1582 O O . PHE A 1 198 ? 7.728 -4.805 -19.023 1.00 95.94 198 PHE A O 1
ATOM 1589 N N . VAL A 1 199 ? 8.107 -5.188 -16.846 1.00 95.62 199 VAL A N 1
ATOM 1590 C CA . VAL A 1 199 ? 8.712 -3.870 -16.610 1.00 95.62 199 VAL A CA 1
ATOM 1591 C C . VAL A 1 199 ? 10.053 -3.750 -17.336 1.00 95.62 199 VAL A C 1
ATOM 1593 O O . VAL A 1 199 ? 10.287 -2.723 -17.976 1.00 95.62 199 VAL A O 1
ATOM 1596 N N . GLU A 1 200 ? 10.890 -4.787 -17.287 1.00 94.31 200 GLU A N 1
ATOM 1597 C CA . GLU A 1 200 ? 12.172 -4.834 -18.005 1.00 94.31 200 GLU A CA 1
ATOM 1598 C C . GLU A 1 200 ? 11.971 -4.808 -19.521 1.00 94.31 200 GLU A C 1
ATOM 1600 O O . GLU A 1 200 ? 12.527 -3.942 -20.198 1.00 94.31 200 GLU A O 1
ATOM 1605 N N . ASP A 1 201 ? 11.102 -5.675 -20.047 1.00 95.06 201 ASP A N 1
ATOM 1606 C CA . ASP A 1 201 ? 10.771 -5.745 -21.474 1.00 95.06 201 ASP A CA 1
ATOM 1607 C C . ASP A 1 201 ? 10.263 -4.400 -21.999 1.00 95.06 201 ASP A C 1
ATOM 1609 O O . ASP A 1 201 ? 10.656 -3.942 -23.075 1.00 95.06 201 ASP A O 1
ATOM 1613 N N . THR A 1 202 ? 9.385 -3.743 -21.235 1.00 96.06 202 THR A N 1
ATOM 1614 C CA . THR A 1 202 ? 8.794 -2.462 -21.639 1.00 96.06 202 THR A CA 1
ATOM 1615 C C . THR A 1 202 ? 9.851 -1.366 -21.696 1.00 96.06 202 THR A C 1
ATOM 1617 O O . THR A 1 202 ? 9.857 -0.581 -22.641 1.00 96.06 202 THR A O 1
ATOM 1620 N N . LEU A 1 203 ? 10.763 -1.315 -20.723 1.00 95.62 203 LEU A N 1
ATOM 1621 C CA . LEU A 1 203 ? 11.862 -0.352 -20.729 1.00 95.62 203 LEU A CA 1
ATOM 1622 C C . L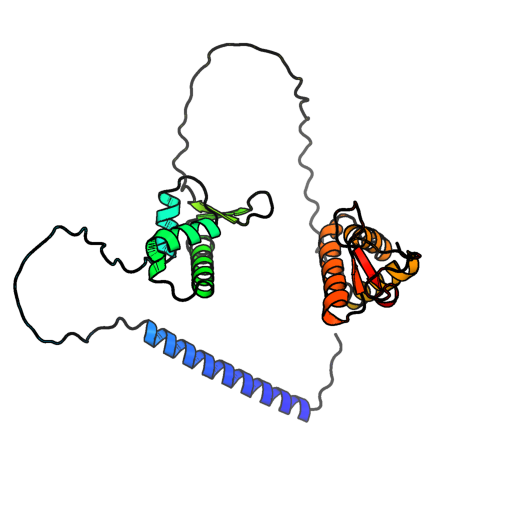EU A 1 203 ? 12.833 -0.622 -21.883 1.00 95.62 203 LEU A C 1
ATOM 1624 O O . LEU A 1 203 ? 13.135 0.294 -22.646 1.00 95.62 203 LEU A O 1
ATOM 1628 N N . ASN A 1 204 ? 13.248 -1.873 -22.077 1.00 93.81 204 ASN A N 1
ATOM 1629 C CA . ASN A 1 204 ? 14.136 -2.259 -23.176 1.00 93.81 204 ASN A CA 1
ATOM 1630 C C . ASN A 1 204 ? 13.538 -1.945 -24.553 1.00 93.81 204 ASN A C 1
ATOM 1632 O O . ASN A 1 204 ? 14.252 -1.507 -25.457 1.00 93.81 204 ASN A O 1
ATOM 1636 N N . LYS A 1 205 ? 12.222 -2.126 -24.710 1.00 94.38 205 LYS A N 1
ATOM 1637 C CA . LYS A 1 205 ? 11.505 -1.824 -25.951 1.00 94.38 205 LYS A CA 1
ATOM 1638 C C . LYS A 1 205 ? 11.360 -0.325 -26.202 1.00 94.38 205 LYS A C 1
ATOM 1640 O O . LYS A 1 205 ? 11.566 0.125 -27.324 1.00 94.38 205 LYS A O 1
ATOM 1645 N N . GLU A 1 206 ? 10.970 0.438 -25.186 1.00 93.31 206 GLU A N 1
ATOM 1646 C CA . GLU A 1 206 ? 10.696 1.872 -25.327 1.00 93.31 206 GLU A CA 1
ATOM 1647 C C . GLU A 1 206 ? 11.969 2.727 -25.322 1.00 93.31 206 GLU A C 1
ATOM 1649 O O . GLU A 1 206 ? 11.920 3.868 -25.776 1.00 93.31 206 GLU A O 1
ATOM 1654 N N . ARG A 1 207 ? 13.090 2.193 -24.808 1.00 92.88 207 ARG A N 1
ATOM 1655 C CA . ARG A 1 207 ? 14.401 2.862 -24.700 1.00 92.88 207 ARG A CA 1
ATOM 1656 C C . ARG A 1 207 ? 14.324 4.281 -24.134 1.00 92.88 207 ARG A C 1
ATOM 1658 O O . ARG A 1 207 ? 15.056 5.177 -24.536 1.00 92.88 207 ARG A O 1
ATOM 1665 N N . ARG A 1 208 ? 13.422 4.497 -23.183 1.00 93.19 208 ARG A N 1
ATOM 1666 C CA . ARG A 1 208 ? 13.241 5.778 -22.498 1.00 93.19 208 ARG A CA 1
ATOM 1667 C C . ARG A 1 208 ? 12.685 5.549 -21.113 1.00 93.19 208 ARG A C 1
ATOM 1669 O O . ARG A 1 208 ? 12.045 4.532 -20.842 1.00 93.19 208 ARG A O 1
ATOM 1676 N N . ILE A 1 209 ? 12.888 6.523 -20.238 1.00 94.12 209 ILE A N 1
ATOM 1677 C CA . ILE A 1 209 ? 12.271 6.493 -18.915 1.00 94.12 209 ILE A CA 1
ATOM 1678 C C . ILE A 1 209 ? 10.748 6.644 -19.008 1.00 94.12 209 ILE A C 1
ATOM 1680 O O . ILE A 1 209 ? 10.236 7.487 -19.750 1.00 94.12 209 ILE A O 1
ATOM 1684 N N . LEU A 1 210 ? 10.029 5.860 -18.207 1.00 95.62 210 LEU A N 1
ATOM 1685 C CA . LEU A 1 210 ? 8.566 5.808 -18.228 1.00 95.62 210 LEU A CA 1
ATOM 1686 C C . LEU A 1 210 ? 7.969 6.207 -16.882 1.00 95.62 210 LEU A C 1
ATOM 1688 O O . LEU A 1 210 ? 8.533 5.934 -15.815 1.00 95.62 210 LEU A O 1
ATOM 1692 N N . ASP A 1 211 ? 6.810 6.856 -16.922 1.00 95.00 211 ASP A N 1
ATOM 1693 C CA . ASP A 1 211 ? 6.017 7.139 -15.731 1.00 95.00 211 ASP A CA 1
ATOM 1694 C C . ASP A 1 211 ? 5.140 5.933 -15.339 1.00 95.00 211 ASP A C 1
ATOM 1696 O O . ASP A 1 211 ? 4.928 4.974 -16.085 1.00 95.00 211 ASP A O 1
ATOM 1700 N N . ARG A 1 212 ? 4.576 5.967 -14.127 1.00 93.44 212 ARG A N 1
ATOM 1701 C CA . ARG A 1 212 ? 3.715 4.868 -13.647 1.00 93.44 212 ARG A CA 1
ATOM 1702 C C . ARG A 1 212 ? 2.477 4.655 -14.515 1.00 93.44 212 ARG A C 1
ATOM 1704 O O . ARG A 1 212 ? 1.958 3.544 -14.561 1.00 93.44 212 ARG A O 1
ATOM 1711 N N . ASN A 1 213 ? 1.929 5.712 -15.109 1.00 93.81 213 ASN A N 1
ATOM 1712 C CA . ASN A 1 213 ? 0.690 5.610 -15.872 1.00 93.81 213 ASN A CA 1
ATOM 1713 C C . ASN A 1 213 ? 0.943 4.983 -17.244 1.00 93.81 213 ASN A C 1
ATOM 1715 O O . ASN A 1 213 ? 0.091 4.237 -17.722 1.00 93.81 213 ASN A O 1
ATOM 1719 N N . GLU A 1 214 ? 2.094 5.260 -17.846 1.00 95.50 214 GLU A N 1
ATOM 1720 C CA . GLU A 1 214 ? 2.610 4.640 -19.057 1.00 95.50 214 GLU A CA 1
ATOM 1721 C C . GLU A 1 214 ? 2.791 3.145 -18.836 1.00 95.50 214 GLU A C 1
ATOM 1723 O O . GLU A 1 214 ? 2.171 2.377 -19.565 1.00 95.50 214 GLU A O 1
ATOM 1728 N N . PHE A 1 215 ? 3.470 2.711 -17.766 1.00 96.38 215 PHE A N 1
ATOM 1729 C CA . PHE A 1 215 ? 3.545 1.279 -17.444 1.00 96.38 215 PHE A CA 1
ATOM 1730 C C . PHE A 1 215 ? 2.167 0.632 -17.311 1.00 96.38 215 PHE A C 1
ATOM 1732 O O . PHE A 1 215 ? 1.959 -0.475 -17.789 1.00 96.38 215 PHE A O 1
ATOM 1739 N N . VAL A 1 216 ? 1.189 1.309 -16.703 1.00 95.62 216 VAL A N 1
ATOM 1740 C CA . VAL A 1 216 ? -0.174 0.762 -16.626 1.00 95.62 216 VAL A CA 1
ATOM 1741 C C . VAL A 1 216 ? -0.818 0.669 -18.008 1.00 95.62 216 VAL A C 1
ATOM 1743 O O . VAL A 1 216 ? -1.491 -0.319 -18.280 1.00 95.62 216 VAL A O 1
ATOM 1746 N N . LYS A 1 217 ? -0.628 1.654 -18.893 1.00 95.00 217 LYS A N 1
ATOM 1747 C CA . LYS A 1 217 ? -1.132 1.584 -20.274 1.00 95.00 217 LYS A CA 1
ATOM 1748 C C . LYS A 1 217 ? -0.487 0.420 -21.030 1.00 95.00 217 LYS A C 1
ATOM 1750 O O . LYS A 1 217 ? -1.221 -0.382 -21.602 1.00 95.00 217 LYS A O 1
ATOM 1755 N N . TYR A 1 218 ? 0.838 0.290 -20.964 1.00 96.56 218 TYR A N 1
ATOM 1756 C CA . TYR A 1 218 ? 1.572 -0.803 -21.598 1.00 96.56 218 TYR A CA 1
ATOM 1757 C C . TYR A 1 218 ? 1.175 -2.162 -21.024 1.00 96.56 218 TYR A C 1
ATOM 1759 O O . TYR A 1 218 ? 0.922 -3.074 -21.797 1.00 96.56 218 TYR A O 1
ATOM 1767 N N . ALA A 1 219 ? 0.996 -2.288 -19.707 1.00 94.19 219 ALA A N 1
ATOM 1768 C CA . ALA A 1 219 ? 0.585 -3.539 -19.070 1.00 94.19 219 ALA A CA 1
ATOM 1769 C C . ALA A 1 219 ? -0.793 -4.004 -19.553 1.00 94.19 219 ALA A C 1
ATOM 1771 O O . ALA A 1 219 ? -1.011 -5.191 -19.773 1.00 94.19 219 ALA A O 1
ATOM 1772 N N . MET A 1 220 ? -1.739 -3.079 -19.736 1.00 94.00 220 MET A N 1
ATOM 1773 C CA . MET A 1 220 ? -3.072 -3.436 -20.231 1.00 94.00 220 MET A CA 1
ATOM 1774 C C . MET A 1 220 ? -3.016 -4.002 -21.654 1.00 94.00 220 MET A C 1
ATOM 1776 O O . MET A 1 220 ? -3.782 -4.910 -21.959 1.00 94.00 220 MET A O 1
ATOM 1780 N N . VAL A 1 221 ? -2.107 -3.496 -22.492 1.00 93.56 221 VAL A N 1
ATOM 1781 C CA . VAL A 1 221 ? -1.886 -3.998 -23.856 1.00 93.56 221 VAL A CA 1
ATOM 1782 C C . VAL A 1 221 ? -1.099 -5.310 -23.833 1.00 93.56 221 VAL A C 1
ATOM 1784 O O . VAL A 1 221 ? -1.545 -6.290 -24.416 1.00 93.56 221 VAL A O 1
ATOM 1787 N N . TYR A 1 222 ? 0.024 -5.349 -23.113 1.00 93.00 222 TYR A N 1
ATOM 1788 C CA . TYR A 1 222 ? 0.930 -6.498 -23.023 1.00 93.00 222 TYR A CA 1
ATOM 1789 C C . TYR A 1 222 ? 0.214 -7.755 -22.517 1.00 93.00 222 TYR A C 1
ATOM 1791 O O . TYR A 1 222 ? 0.393 -8.838 -23.061 1.00 93.00 222 TYR A O 1
ATOM 1799 N N . PHE A 1 223 ? -0.653 -7.605 -21.514 1.00 91.31 223 PHE A N 1
ATOM 1800 C CA . PHE A 1 223 ? -1.420 -8.711 -20.939 1.00 91.31 223 PHE A CA 1
ATOM 1801 C C . PHE A 1 223 ? -2.834 -8.859 -21.520 1.00 91.31 223 PHE A C 1
ATOM 1803 O O . PHE A 1 223 ? -3.621 -9.646 -20.997 1.00 91.31 223 PHE A O 1
ATOM 1810 N N . ASN A 1 224 ? -3.186 -8.084 -22.554 1.00 91.88 224 ASN A N 1
ATOM 1811 C CA . ASN A 1 224 ? -4.511 -8.073 -23.180 1.00 91.88 224 ASN A CA 1
ATOM 1812 C C . ASN A 1 224 ? -5.674 -7.993 -22.161 1.00 91.88 224 ASN A C 1
ATOM 1814 O O . ASN A 1 224 ? -6.612 -8.794 -22.165 1.00 91.88 224 ASN A O 1
ATOM 1818 N N . LEU A 1 225 ? -5.588 -7.046 -21.222 1.00 89.44 225 LEU A N 1
ATOM 1819 C CA . LEU A 1 225 ? -6.525 -6.937 -20.103 1.00 89.44 225 LEU A CA 1
ATOM 1820 C C . LEU A 1 225 ? -7.704 -6.008 -20.431 1.00 89.44 225 LEU A C 1
ATOM 1822 O O . LEU A 1 225 ? -7.521 -4.937 -21.015 1.00 89.44 225 LEU A O 1
ATOM 1826 N N . PRO A 1 226 ? -8.925 -6.326 -19.960 1.00 89.50 226 PRO A N 1
ATOM 1827 C CA . PRO A 1 226 ? -10.074 -5.447 -20.132 1.00 89.50 226 PRO A CA 1
ATOM 1828 C C . PRO A 1 226 ? -9.960 -4.208 -19.234 1.00 89.50 226 PRO A C 1
ATOM 1830 O O . PRO A 1 226 ? -9.514 -4.298 -18.089 1.00 89.50 226 PRO A O 1
ATOM 1833 N N . LEU A 1 227 ? -10.464 -3.056 -19.696 1.00 89.75 227 LEU A N 1
ATOM 1834 C CA . LEU A 1 227 ? -10.382 -1.761 -18.990 1.00 89.75 227 LEU A CA 1
ATOM 1835 C C . LEU A 1 227 ? -10.877 -1.792 -17.534 1.00 89.75 227 LEU A C 1
ATOM 1837 O O . LEU A 1 227 ? -10.350 -1.062 -16.693 1.00 89.75 227 LEU A O 1
ATOM 1841 N N . ARG A 1 228 ? -11.841 -2.664 -17.211 1.00 90.31 228 ARG A N 1
ATOM 1842 C CA . ARG A 1 228 ? -12.337 -2.874 -15.838 1.00 90.31 228 ARG A CA 1
ATOM 1843 C C . ARG A 1 228 ? -11.235 -3.284 -14.848 1.00 90.31 228 ARG A C 1
ATOM 1845 O O . ARG A 1 228 ? -11.325 -2.953 -13.671 1.00 90.31 228 ARG A O 1
ATOM 1852 N N . ASN A 1 229 ? -10.162 -3.919 -15.325 1.00 89.31 229 ASN A N 1
ATOM 1853 C CA . ASN A 1 229 ? -9.048 -4.388 -14.498 1.00 89.31 229 ASN A CA 1
ATOM 1854 C C . ASN A 1 229 ? -7.982 -3.312 -14.239 1.00 89.31 229 ASN A C 1
ATOM 1856 O O . ASN A 1 229 ? -7.063 -3.551 -13.460 1.00 89.31 229 ASN A O 1
ATOM 1860 N N . LYS A 1 230 ? -8.108 -2.107 -14.817 1.00 91.19 230 LYS A N 1
ATOM 1861 C CA . LYS A 1 230 ? -7.091 -1.040 -14.749 1.00 91.19 230 LYS A CA 1
ATOM 1862 C C . LYS A 1 230 ? -6.616 -0.715 -13.328 1.00 91.19 230 LYS A C 1
ATOM 1864 O O . LYS A 1 230 ? -5.438 -0.434 -13.127 1.00 91.19 230 LYS A O 1
ATOM 1869 N N . ILE A 1 231 ? -7.514 -0.739 -12.341 1.00 91.12 231 ILE A N 1
ATOM 1870 C CA . ILE A 1 231 ? -7.169 -0.459 -10.936 1.00 91.12 231 ILE A CA 1
ATOM 1871 C C . ILE A 1 231 ? -6.317 -1.590 -10.346 1.00 91.12 231 ILE A C 1
ATOM 1873 O O . ILE A 1 231 ? -5.304 -1.313 -9.707 1.00 91.12 231 ILE A O 1
ATOM 1877 N N . SER A 1 232 ? -6.693 -2.844 -10.604 1.00 91.62 232 SER A N 1
ATOM 1878 C CA . SER A 1 232 ? -5.935 -4.019 -10.162 1.00 91.62 232 SER A CA 1
ATOM 1879 C C . SER A 1 232 ? -4.556 -4.064 -10.828 1.00 91.62 232 SER A C 1
ATOM 1881 O O . SER A 1 232 ? -3.539 -4.132 -10.137 1.00 91.62 232 SER A O 1
ATOM 1883 N N . THR A 1 233 ? -4.496 -3.872 -12.151 1.00 92.25 233 THR A N 1
ATOM 1884 C CA . THR A 1 233 ? -3.240 -3.787 -12.915 1.00 92.25 233 THR A CA 1
ATOM 1885 C C . THR A 1 233 ? -2.330 -2.691 -12.375 1.00 92.25 233 THR A C 1
ATOM 1887 O O . THR A 1 233 ? -1.137 -2.912 -12.192 1.00 92.25 233 THR A O 1
ATOM 1890 N N . ARG A 1 234 ? -2.887 -1.520 -12.043 1.00 94.00 234 ARG A N 1
ATOM 1891 C CA . ARG A 1 234 ? -2.128 -0.437 -11.409 1.00 94.00 234 ARG A CA 1
ATOM 1892 C C . ARG A 1 234 ? -1.500 -0.870 -10.087 1.00 94.00 234 ARG A C 1
ATOM 1894 O O . ARG A 1 234 ? -0.348 -0.525 -9.845 1.00 94.00 234 ARG A O 1
ATOM 1901 N N . GLY A 1 235 ? -2.232 -1.594 -9.244 1.00 93.00 235 GLY A N 1
ATOM 1902 C CA . GLY A 1 235 ? -1.697 -2.135 -7.994 1.00 93.00 235 GLY A CA 1
ATOM 1903 C C . GLY A 1 235 ? -0.507 -3.066 -8.235 1.00 93.00 235 GLY A C 1
ATOM 1904 O O . GLY A 1 235 ? 0.551 -2.868 -7.640 1.00 93.00 235 GLY A O 1
ATOM 1905 N N . LYS A 1 236 ? -0.655 -4.011 -9.171 1.00 94.31 236 LYS A N 1
ATOM 1906 C CA . LYS A 1 236 ? 0.385 -4.994 -9.518 1.00 94.31 236 LYS A CA 1
ATOM 1907 C C . LYS A 1 236 ? 1.640 -4.343 -10.112 1.00 94.31 236 LYS A C 1
ATOM 1909 O O . LYS A 1 236 ? 2.739 -4.593 -9.631 1.00 94.31 236 LYS A O 1
ATOM 1914 N N . VAL A 1 237 ? 1.476 -3.415 -11.057 1.00 95.19 237 VAL A N 1
ATOM 1915 C CA . VAL A 1 237 ? 2.586 -2.633 -11.636 1.00 95.19 237 VAL A CA 1
ATOM 1916 C C . VAL A 1 237 ? 3.315 -1.818 -10.565 1.00 95.19 237 VAL A C 1
ATOM 1918 O O . VAL A 1 237 ? 4.540 -1.789 -10.536 1.00 95.19 237 VAL A O 1
ATOM 1921 N N . ILE A 1 238 ? 2.590 -1.167 -9.648 1.00 94.75 238 ILE A N 1
ATOM 1922 C CA . ILE A 1 238 ? 3.225 -0.406 -8.560 1.00 94.75 238 ILE A CA 1
ATOM 1923 C C . ILE A 1 238 ? 4.019 -1.329 -7.631 1.00 94.75 238 ILE A C 1
ATOM 1925 O O . ILE A 1 238 ? 5.098 -0.938 -7.186 1.00 94.75 238 ILE A O 1
ATOM 1929 N N . LYS A 1 239 ? 3.501 -2.526 -7.333 1.00 94.94 239 LYS A N 1
ATOM 1930 C CA . LYS A 1 239 ? 4.209 -3.521 -6.521 1.00 94.94 239 LYS A CA 1
ATOM 1931 C C . LYS A 1 239 ? 5.523 -3.929 -7.196 1.00 94.94 239 LYS A C 1
ATOM 1933 O O . LYS A 1 239 ? 6.565 -3.805 -6.560 1.00 94.94 239 LYS A O 1
ATOM 1938 N N . ALA A 1 240 ? 5.479 -4.274 -8.485 1.00 95.31 240 ALA A N 1
ATOM 1939 C CA . ALA A 1 240 ? 6.657 -4.613 -9.285 1.00 95.31 240 ALA A CA 1
ATOM 1940 C C . ALA A 1 240 ? 7.692 -3.474 -9.317 1.00 95.31 240 ALA A C 1
ATOM 1942 O O . ALA A 1 240 ? 8.845 -3.676 -8.953 1.00 95.31 240 ALA A O 1
ATOM 1943 N N . LEU A 1 241 ? 7.275 -2.241 -9.627 1.00 95.75 241 LEU A N 1
ATOM 1944 C CA . LEU A 1 241 ? 8.174 -1.078 -9.635 1.00 95.75 241 LEU A CA 1
ATOM 1945 C C . LEU A 1 241 ? 8.802 -0.803 -8.259 1.00 95.75 241 LEU A C 1
ATOM 1947 O O . LEU A 1 241 ? 9.951 -0.372 -8.165 1.00 95.75 241 LEU A O 1
ATOM 1951 N N . ASN A 1 242 ? 8.055 -0.999 -7.170 1.00 95.12 242 ASN A N 1
ATOM 1952 C CA . ASN A 1 242 ? 8.594 -0.813 -5.825 1.00 95.12 242 ASN A CA 1
ATOM 1953 C C . ASN A 1 242 ? 9.633 -1.882 -5.487 1.00 95.12 242 ASN A C 1
ATOM 1955 O O . ASN A 1 242 ? 10.699 -1.508 -5.007 1.00 95.12 242 ASN A O 1
ATOM 1959 N N . TYR A 1 243 ? 9.346 -3.149 -5.788 1.00 94.88 243 TYR A N 1
ATOM 1960 C CA . TYR A 1 243 ? 10.294 -4.248 -5.618 1.00 94.88 243 TYR A CA 1
ATOM 1961 C C . TYR A 1 243 ? 11.571 -3.992 -6.422 1.00 94.88 243 TYR A C 1
ATOM 1963 O O . TYR A 1 243 ? 12.674 -3.975 -5.879 1.00 94.88 243 TYR A O 1
ATOM 1971 N N . MET A 1 244 ? 11.425 -3.642 -7.702 1.00 94.81 244 MET A N 1
ATOM 1972 C CA . MET A 1 244 ? 12.576 -3.430 -8.573 1.00 94.81 244 MET A CA 1
ATOM 1973 C C . MET A 1 244 ? 13.437 -2.223 -8.175 1.00 94.81 244 MET A C 1
ATOM 1975 O O . MET A 1 244 ? 14.637 -2.208 -8.426 1.00 94.81 244 MET A O 1
ATOM 1979 N N . THR A 1 245 ? 12.845 -1.218 -7.519 1.00 94.12 245 THR A N 1
ATOM 1980 C CA . THR A 1 245 ? 13.580 -0.024 -7.062 1.00 94.12 245 THR A CA 1
ATOM 1981 C C . THR A 1 245 ? 14.159 -0.133 -5.657 1.00 94.12 245 THR A C 1
ATOM 1983 O O . THR A 1 245 ? 15.097 0.597 -5.354 1.00 94.12 245 THR A O 1
ATOM 1986 N N . LYS A 1 246 ? 13.574 -0.946 -4.770 1.00 92.56 246 LYS A N 1
ATOM 1987 C CA . LYS A 1 246 ? 13.998 -1.046 -3.364 1.00 92.56 246 LYS A CA 1
ATOM 1988 C C . LYS A 1 246 ? 14.755 -2.326 -3.060 1.00 92.56 246 LYS A C 1
ATOM 1990 O O . LYS A 1 246 ? 15.738 -2.265 -2.336 1.00 92.56 246 LYS A O 1
ATOM 1995 N N . ASP A 1 247 ? 14.272 -3.438 -3.598 1.00 89.75 247 ASP A N 1
ATOM 1996 C CA . ASP A 1 247 ? 14.715 -4.766 -3.195 1.00 89.75 247 ASP A CA 1
ATOM 1997 C C . ASP A 1 247 ? 15.776 -5.274 -4.176 1.00 89.75 247 ASP A C 1
ATOM 1999 O O . ASP A 1 247 ? 16.891 -5.573 -3.769 1.00 89.75 247 ASP A O 1
ATOM 2003 N N . SER A 1 248 ? 15.485 -5.276 -5.485 1.00 90.38 248 SER A N 1
ATOM 2004 C CA . SER A 1 248 ? 16.462 -5.741 -6.490 1.00 90.38 248 SER A CA 1
ATOM 2005 C C . SER A 1 248 ? 17.477 -4.681 -6.933 1.00 90.38 248 SER A C 1
ATOM 2007 O O . SER A 1 248 ? 18.521 -5.017 -7.475 1.00 90.38 248 SER A O 1
ATOM 2009 N N . GLY A 1 249 ? 17.149 -3.391 -6.792 1.00 90.81 249 GLY A N 1
ATOM 2010 C CA . GLY A 1 249 ? 17.980 -2.296 -7.311 1.00 90.81 249 GLY A CA 1
ATOM 2011 C C . GLY A 1 249 ? 18.103 -2.213 -8.844 1.00 90.81 249 GLY A C 1
ATOM 2012 O O . GLY A 1 249 ? 18.875 -1.392 -9.333 1.00 90.81 249 GLY A O 1
ATOM 2013 N N . ALA A 1 250 ? 17.342 -3.002 -9.611 1.00 92.38 250 ALA A N 1
ATOM 2014 C CA . ALA A 1 250 ? 17.364 -3.011 -11.079 1.00 92.38 250 ALA A CA 1
ATOM 2015 C C . ALA A 1 250 ? 16.838 -1.712 -11.726 1.00 92.38 250 ALA A C 1
ATOM 2017 O O . ALA A 1 250 ? 17.131 -1.425 -12.887 1.00 92.38 250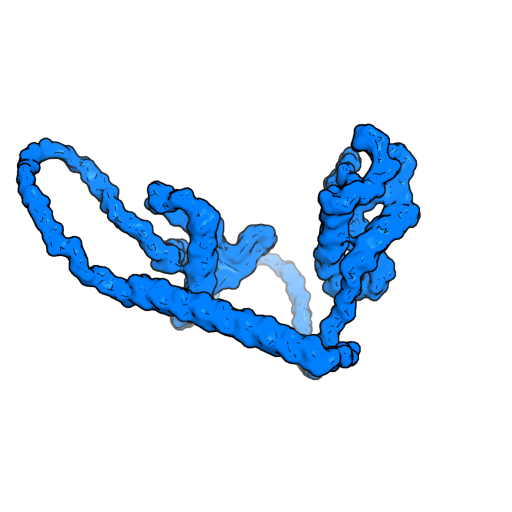 ALA A O 1
ATOM 2018 N N . LEU A 1 251 ? 16.064 -0.909 -10.984 1.00 95.19 251 LEU A N 1
ATOM 2019 C CA . LEU A 1 251 ? 15.514 0.361 -11.463 1.00 95.19 251 LEU A CA 1
ATOM 2020 C C . LEU A 1 251 ? 15.956 1.555 -10.622 1.00 95.19 251 LEU A C 1
ATOM 2022 O O . LEU A 1 251 ? 15.871 1.538 -9.390 1.00 95.19 251 LEU A O 1
ATOM 2026 N N . LYS A 1 252 ? 16.234 2.672 -11.298 1.00 93.75 252 LYS A N 1
ATOM 2027 C CA . LYS A 1 252 ? 16.420 3.989 -10.680 1.00 93.75 252 LYS A CA 1
ATOM 2028 C C . LYS A 1 252 ? 15.237 4.916 -10.939 1.00 93.75 252 LYS A C 1
ATOM 2030 O O . LYS A 1 252 ? 14.600 4.911 -11.993 1.00 93.75 252 LYS A O 1
ATOM 2035 N N . LYS A 1 253 ? 14.941 5.741 -9.930 1.00 94.06 253 LYS A N 1
ATOM 2036 C CA . LYS A 1 253 ? 13.909 6.784 -9.987 1.00 94.06 253 LYS A CA 1
ATOM 2037 C C . LYS A 1 253 ? 14.540 8.100 -10.406 1.00 94.06 253 LYS A C 1
ATOM 2039 O O . LYS A 1 253 ? 15.537 8.516 -9.828 1.00 94.06 253 LYS A O 1
ATOM 2044 N N . THR A 1 254 ? 13.896 8.803 -11.326 1.00 92.31 254 THR A N 1
ATOM 2045 C CA . THR A 1 254 ? 14.310 10.143 -11.746 1.00 92.31 254 THR A CA 1
ATOM 2046 C C . THR A 1 254 ? 13.114 11.074 -11.924 1.00 92.31 254 THR A C 1
ATOM 2048 O O . THR A 1 254 ? 11.955 10.645 -11.968 1.00 92.31 254 THR A O 1
ATOM 2051 N N . LYS A 1 255 ? 13.386 12.377 -11.968 1.00 89.69 255 LYS A N 1
ATOM 2052 C CA . LYS A 1 255 ? 12.399 13.428 -12.227 1.00 89.69 255 LYS A CA 1
ATOM 2053 C C . LYS A 1 255 ? 12.794 14.157 -13.505 1.00 89.69 255 LYS A C 1
ATOM 2055 O O . LYS A 1 255 ? 13.905 14.674 -13.600 1.00 89.69 255 LYS A O 1
ATOM 2060 N N . LYS A 1 256 ? 11.874 14.243 -14.465 1.00 85.69 256 LYS A N 1
ATOM 2061 C CA . LYS A 1 256 ? 12.043 15.112 -15.634 1.00 85.69 256 LYS A CA 1
ATOM 2062 C C . LYS A 1 256 ? 11.810 16.569 -15.236 1.00 85.69 256 LYS A C 1
ATOM 2064 O O . LYS A 1 256 ? 10.901 16.869 -14.460 1.00 85.69 256 LYS A O 1
ATOM 2069 N N . LYS A 1 257 ? 12.607 17.484 -15.795 1.00 79.88 257 LYS A N 1
ATOM 2070 C CA . LYS A 1 257 ? 12.324 18.924 -15.699 1.00 79.88 257 LYS A CA 1
ATOM 2071 C C . LYS A 1 257 ? 10.968 19.196 -16.366 1.00 79.88 257 LYS A C 1
ATOM 2073 O O . LYS A 1 257 ? 10.686 18.641 -17.423 1.00 79.88 257 LYS A O 1
ATOM 2078 N N . ASN A 1 258 ? 10.135 20.023 -15.738 1.00 83.88 258 ASN A N 1
ATOM 2079 C CA . ASN A 1 258 ? 8.811 20.443 -16.228 1.00 83.88 258 ASN A CA 1
ATOM 2080 C C . ASN A 1 258 ? 7.735 19.346 -16.335 1.00 83.88 258 ASN A C 1
ATOM 2082 O O . ASN A 1 258 ? 6.670 19.602 -16.893 1.00 83.88 258 ASN A O 1
ATOM 2086 N N . GLN A 1 259 ? 7.958 18.148 -15.783 1.00 84.88 259 GLN A N 1
ATOM 2087 C CA . GLN A 1 259 ? 6.920 17.119 -15.706 1.00 84.88 259 GLN A CA 1
ATOM 2088 C C . GLN A 1 259 ? 6.675 16.678 -14.266 1.00 84.88 259 GLN A C 1
ATOM 2090 O O . GLN A 1 259 ? 7.595 16.375 -13.506 1.00 84.88 259 GLN A O 1
ATOM 2095 N N . ASN A 1 260 ? 5.396 16.609 -13.902 1.00 82.62 260 ASN A N 1
ATOM 2096 C CA . ASN A 1 260 ? 4.967 16.142 -12.593 1.00 82.62 260 ASN A CA 1
ATOM 2097 C C . ASN A 1 260 ? 4.928 14.616 -12.578 1.00 82.62 260 ASN A C 1
ATOM 2099 O O . ASN A 1 260 ? 4.052 14.008 -13.189 1.00 82.62 260 ASN A O 1
ATOM 2103 N N . GLY A 1 261 ? 5.842 13.989 -11.844 1.00 84.81 261 GLY A N 1
ATOM 2104 C CA . GLY A 1 261 ? 5.843 12.540 -11.702 1.00 84.81 261 GLY A CA 1
ATOM 2105 C C . GLY A 1 261 ? 7.173 11.976 -11.231 1.00 84.81 261 GLY A C 1
ATOM 2106 O O . GLY A 1 261 ? 8.161 12.688 -11.064 1.00 84.81 261 GLY A O 1
ATOM 2107 N N . THR A 1 262 ? 7.170 10.669 -10.995 1.00 91.75 262 THR A N 1
ATOM 2108 C CA . THR A 1 262 ? 8.388 9.875 -10.840 1.00 91.75 262 THR A CA 1
ATOM 2109 C C . THR A 1 262 ? 8.497 8.988 -12.062 1.00 91.75 262 THR A C 1
ATOM 2111 O O . THR A 1 262 ? 7.547 8.260 -12.363 1.00 91.75 262 THR A O 1
ATOM 2114 N N . PHE A 1 263 ? 9.641 9.065 -12.723 1.00 94.31 263 PHE A N 1
ATOM 2115 C CA . PHE A 1 263 ? 9.985 8.251 -13.874 1.00 94.31 263 PHE A CA 1
ATOM 2116 C C . PHE A 1 263 ? 10.946 7.154 -13.441 1.00 94.31 263 PHE A C 1
ATOM 2118 O O . PHE A 1 263 ? 11.695 7.325 -12.474 1.00 94.31 263 PHE A O 1
ATOM 2125 N N . PHE A 1 264 ? 10.895 6.037 -14.146 1.00 95.62 264 PHE A N 1
ATOM 2126 C CA . PHE A 1 264 ? 11.695 4.855 -13.870 1.00 95.62 264 PHE A CA 1
ATOM 2127 C C . PHE A 1 264 ? 12.500 4.517 -15.118 1.00 95.62 264 PHE A C 1
ATOM 2129 O O . PHE A 1 264 ? 11.972 4.594 -16.227 1.00 95.62 264 PHE A O 1
ATOM 2136 N N . GLY A 1 265 ? 13.762 4.162 -14.919 1.00 94.56 265 GLY A N 1
ATOM 2137 C CA . GLY A 1 265 ? 14.640 3.608 -15.945 1.00 94.56 265 GLY A CA 1
ATOM 2138 C C . GLY A 1 265 ? 15.487 2.491 -15.354 1.00 94.56 265 GLY A C 1
ATOM 2139 O O . GLY A 1 265 ? 15.583 2.384 -14.125 1.00 94.56 265 GLY A O 1
ATOM 2140 N N . LEU A 1 266 ? 16.087 1.681 -16.223 1.00 95.12 266 LEU A N 1
ATOM 2141 C CA . LEU A 1 266 ? 17.053 0.663 -15.814 1.00 95.12 266 LEU A CA 1
ATOM 2142 C C . LEU A 1 266 ? 18.262 1.331 -15.161 1.00 95.12 266 LEU A C 1
ATOM 2144 O O . LEU A 1 266 ? 18.643 2.435 -15.548 1.00 95.12 266 LEU A O 1
ATOM 2148 N N . THR A 1 267 ? 18.846 0.685 -14.156 1.00 93.50 267 THR A N 1
ATOM 2149 C CA . THR A 1 267 ? 19.999 1.226 -13.421 1.00 93.50 267 THR A CA 1
ATO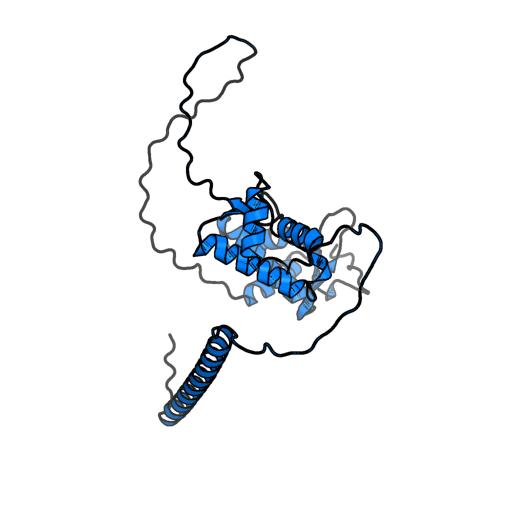M 2150 C C . THR A 1 267 ? 21.181 1.542 -14.341 1.00 93.50 267 THR A C 1
ATOM 2152 O O . THR A 1 267 ? 21.810 2.585 -14.157 1.00 93.50 267 THR A O 1
ATOM 2155 N N . ASP A 1 268 ? 21.386 0.736 -15.382 1.00 92.44 268 ASP A N 1
ATOM 2156 C CA . ASP A 1 268 ? 22.468 0.877 -16.367 1.00 92.44 268 ASP A CA 1
ATOM 2157 C C . ASP A 1 268 ? 22.323 2.118 -17.261 1.00 92.44 268 ASP A C 1
ATOM 2159 O O . ASP A 1 268 ? 23.263 2.531 -17.930 1.00 92.44 268 ASP A O 1
ATOM 2163 N N . TRP A 1 269 ? 21.155 2.765 -17.262 1.00 93.38 269 TRP A N 1
ATOM 2164 C CA . TRP A 1 269 ? 20.926 4.008 -18.004 1.00 93.38 269 TRP A CA 1
ATOM 2165 C C . TRP A 1 269 ? 21.393 5.257 -17.246 1.00 93.38 269 TRP A C 1
ATOM 2167 O O . TRP A 1 269 ? 21.163 6.382 -17.702 1.00 93.38 269 TRP A O 1
ATOM 2177 N N . PHE A 1 270 ? 21.992 5.089 -16.063 1.00 91.88 270 PHE A N 1
ATOM 2178 C CA . PHE A 1 270 ? 22.410 6.184 -15.196 1.00 91.88 270 PHE A CA 1
ATOM 2179 C C . PHE A 1 270 ? 23.906 6.120 -14.878 1.00 91.88 270 PHE A C 1
ATOM 2181 O O . PHE A 1 270 ? 24.333 5.290 -14.079 1.00 91.88 270 PHE A O 1
ATOM 2188 N N . GLU A 1 271 ? 24.663 7.095 -15.372 1.00 89.06 271 GLU A N 1
ATOM 2189 C CA . GLU A 1 271 ? 26.058 7.344 -14.991 1.00 89.06 271 GLU A CA 1
ATOM 2190 C C . GLU A 1 271 ? 26.101 8.413 -13.896 1.00 89.06 271 GLU A C 1
ATOM 2192 O O . GLU A 1 271 ? 25.480 9.468 -14.029 1.00 89.06 271 GLU A O 1
ATOM 2197 N N . ASP A 1 272 ? 26.767 8.144 -12.770 1.00 84.94 272 ASP A N 1
ATOM 2198 C CA . ASP A 1 272 ? 26.861 9.073 -11.628 1.00 84.94 272 ASP A CA 1
ATOM 2199 C C . ASP A 1 272 ? 25.508 9.659 -11.180 1.00 84.94 272 ASP A C 1
ATOM 2201 O O . ASP A 1 272 ? 25.373 10.833 -10.827 1.00 84.94 272 ASP A O 1
ATOM 2205 N N . ASN A 1 273 ? 24.462 8.825 -11.214 1.00 81.44 273 ASN A N 1
ATOM 2206 C CA . ASN A 1 273 ? 23.068 9.195 -10.923 1.00 81.44 273 ASN A CA 1
ATOM 2207 C C . ASN A 1 273 ? 22.440 10.211 -11.896 1.00 81.44 273 ASN A C 1
ATOM 2209 O O . ASN A 1 273 ? 21.349 10.728 -11.634 1.00 81.44 273 ASN A O 1
ATOM 2213 N N . LYS A 1 274 ? 23.074 10.462 -13.041 1.00 86.38 274 LYS A N 1
ATOM 2214 C CA . LYS A 1 274 ? 22.537 11.250 -14.149 1.00 86.38 274 LYS A CA 1
ATOM 2215 C C . LYS A 1 274 ? 22.091 10.313 -15.266 1.00 86.38 274 LYS A C 1
ATOM 2217 O O . LYS A 1 274 ? 22.803 9.400 -15.654 1.00 86.38 274 LYS A O 1
ATOM 2222 N N . LEU A 1 275 ? 20.884 10.546 -15.774 1.00 89.31 275 LEU A N 1
ATOM 2223 C CA . LEU A 1 275 ? 20.340 9.778 -16.892 1.00 89.31 275 LEU A CA 1
ATOM 2224 C C . LEU A 1 275 ? 21.141 10.078 -18.166 1.00 89.31 275 LEU A C 1
ATOM 2226 O O . LEU A 1 275 ? 21.267 11.253 -18.539 1.00 89.31 275 LEU A O 1
ATOM 2230 N N . ILE A 1 276 ? 21.627 9.029 -18.830 1.00 89.69 276 ILE A N 1
ATOM 2231 C CA . ILE A 1 276 ? 22.322 9.125 -20.117 1.00 89.69 276 ILE A CA 1
ATOM 2232 C C . ILE A 1 276 ? 21.372 9.783 -21.141 1.00 89.69 276 ILE A C 1
ATOM 2234 O O . ILE A 1 276 ? 20.183 9.445 -21.177 1.00 89.69 276 ILE A O 1
ATOM 2238 N N . PRO A 1 277 ? 21.841 10.750 -21.959 1.00 85.62 277 PRO A N 1
ATOM 2239 C CA . PRO A 1 277 ? 20.983 11.530 -22.854 1.00 85.62 277 PRO A CA 1
ATOM 2240 C C . PRO A 1 277 ? 20.108 10.718 -23.815 1.00 85.62 277 PRO A C 1
ATOM 2242 O O . PRO A 1 277 ? 19.019 11.184 -24.136 1.00 85.62 277 PRO A O 1
ATOM 2245 N N . GLU A 1 278 ? 20.554 9.532 -24.232 1.00 86.44 278 GLU A N 1
ATOM 2246 C CA . GLU A 1 278 ? 19.829 8.634 -25.144 1.00 86.44 278 GLU A CA 1
ATOM 2247 C C . GLU A 1 278 ? 18.474 8.168 -24.583 1.00 86.44 278 GLU A C 1
ATOM 2249 O O . GLU A 1 278 ? 17.526 7.994 -25.340 1.00 86.44 278 GLU A O 1
ATOM 2254 N N . TYR A 1 279 ? 18.349 8.051 -23.255 1.00 86.19 279 TYR A N 1
ATOM 2255 C CA . TYR A 1 279 ? 17.155 7.511 -22.587 1.00 86.19 279 TYR A CA 1
ATOM 2256 C C . TYR A 1 279 ? 16.229 8.590 -21.996 1.00 86.19 279 TYR A C 1
ATOM 2258 O O . TYR A 1 279 ? 15.344 8.276 -21.185 1.00 86.19 279 TYR A O 1
ATOM 2266 N N . LYS A 1 280 ? 16.464 9.869 -22.332 1.00 79.38 280 LYS A N 1
ATOM 2267 C CA . LYS A 1 280 ? 15.744 11.024 -21.767 1.00 79.38 280 LYS A CA 1
ATOM 2268 C C . LYS A 1 280 ? 14.266 11.091 -22.121 1.00 79.38 280 LYS A C 1
ATOM 2270 O O . LYS A 1 280 ? 13.832 10.780 -23.242 1.00 79.38 280 LYS A O 1
#

Sequence (280 aa):
MTKVKLSPRQAAELNLLYLNELEKIRQRSAEIIALLKALDQPGDDQAESLAQKDEKPSETEIQEQKTEPPKWGEYIMKLLNERQRGVTVSQIYKSYIKEYGKVIEDEKAAKNRLGQALHYLQNTKKLIEGSNRKGKRGNIYRLIQEAAPKPKVESKSTSTPAKPKATRTKKATPKKAEPEKAPVTPPEEMPEEKYLQFVEDTLNKERRILDRNEFVKYAMVYFNLPLRNKISTRGKVIKALNYMTKDSGALKKTKKKNQNGTFFGLTDWFEDNKLIPEYK